Protein AF-S7NL93-F1 (afdb_monomer_lite)

Structure (mmCIF, N/CA/C/O backbone):
data_AF-S7NL93-F1
#
_entry.id   AF-S7NL93-F1
#
loop_
_atom_site.group_PDB
_atom_site.id
_atom_site.type_symbol
_atom_site.label_atom_id
_atom_site.label_alt_id
_atom_site.label_comp_id
_atom_site.label_asym_id
_atom_site.label_entity_id
_atom_site.label_seq_id
_atom_site.pdbx_PDB_ins_code
_atom_site.Cartn_x
_atom_site.Cartn_y
_atom_site.Cartn_z
_atom_site.occupancy
_atom_site.B_iso_or_equiv
_atom_site.auth_seq_id
_atom_site.auth_comp_id
_atom_site.auth_asym_id
_atom_site.auth_atom_id
_atom_site.pdbx_PDB_model_num
ATOM 1 N N . MET A 1 1 ? 21.667 -10.180 -32.041 1.00 54.12 1 MET A N 1
ATOM 2 C CA . MET A 1 1 ? 21.751 -9.454 -30.754 1.00 54.12 1 MET A CA 1
ATOM 3 C C . MET A 1 1 ? 22.406 -10.358 -29.718 1.00 54.12 1 MET A C 1
ATOM 5 O O . MET A 1 1 ? 22.176 -11.559 -29.788 1.00 54.12 1 MET A O 1
ATOM 9 N N . ALA A 1 2 ? 23.228 -9.827 -28.808 1.00 65.81 2 ALA A N 1
ATOM 10 C CA . ALA A 1 2 ? 23.802 -10.637 -27.731 1.00 65.81 2 ALA A CA 1
ATOM 11 C C . ALA A 1 2 ? 22.673 -11.177 -26.815 1.00 65.81 2 ALA A C 1
ATOM 13 O O . ALA A 1 2 ? 21.802 -10.384 -26.449 1.00 65.81 2 ALA A O 1
ATOM 14 N N . PRO A 1 3 ? 22.665 -12.474 -26.443 1.00 70.12 3 PRO A N 1
ATOM 15 C CA . PRO A 1 3 ? 21.599 -13.100 -25.643 1.00 70.12 3 PRO A CA 1
ATOM 16 C C . PRO A 1 3 ? 21.293 -12.376 -24.324 1.00 70.12 3 PRO A C 1
ATOM 18 O O . PRO A 1 3 ? 20.147 -12.324 -23.886 1.00 70.12 3 PRO A O 1
ATOM 21 N N . GLU A 1 4 ? 22.309 -11.760 -23.722 1.00 75.19 4 GLU A N 1
ATOM 22 C CA . GLU A 1 4 ? 22.193 -11.029 -22.458 1.00 75.19 4 GLU A CA 1
ATOM 23 C C . GLU A 1 4 ? 21.296 -9.784 -22.575 1.00 75.19 4 GLU A C 1
ATOM 25 O O . GLU A 1 4 ? 20.480 -9.524 -21.695 1.00 75.19 4 GLU A O 1
ATOM 30 N N . MET A 1 5 ? 21.365 -9.032 -23.681 1.00 83.81 5 MET A N 1
ATOM 31 C CA . MET A 1 5 ? 20.544 -7.821 -23.856 1.00 83.81 5 MET A CA 1
ATOM 32 C C . MET A 1 5 ? 19.059 -8.130 -24.077 1.00 83.81 5 MET A C 1
ATOM 34 O O . MET A 1 5 ? 18.199 -7.317 -23.731 1.00 83.81 5 MET A O 1
ATOM 38 N N . ASP A 1 6 ? 18.750 -9.300 -24.638 1.00 87.44 6 ASP A N 1
ATOM 39 C CA . ASP A 1 6 ? 17.373 -9.790 -24.760 1.00 87.44 6 ASP A CA 1
ATOM 40 C C . ASP A 1 6 ? 16.815 -10.194 -23.384 1.00 87.44 6 ASP A C 1
ATOM 42 O O . ASP A 1 6 ? 15.653 -9.932 -23.074 1.00 87.44 6 ASP A O 1
ATOM 46 N N . GLN A 1 7 ? 17.660 -10.743 -22.503 1.00 92.38 7 GLN A N 1
ATOM 47 C CA . GLN A 1 7 ? 17.276 -11.064 -21.128 1.00 92.38 7 GLN A CA 1
ATOM 48 C C . GLN A 1 7 ? 16.908 -9.808 -20.321 1.00 92.38 7 GLN A C 1
ATOM 50 O O . GLN A 1 7 ? 15.856 -9.797 -19.676 1.00 92.38 7 GLN A O 1
ATOM 55 N N . PHE A 1 8 ? 17.715 -8.740 -20.390 1.00 94.56 8 PHE A N 1
ATOM 56 C CA . PHE A 1 8 ? 17.392 -7.462 -19.735 1.00 94.56 8 PHE A CA 1
ATOM 57 C C . PHE A 1 8 ? 16.067 -6.879 -20.237 1.00 94.56 8 PHE A C 1
ATOM 59 O O . PHE A 1 8 ? 15.244 -6.429 -19.436 1.00 94.56 8 PHE A O 1
ATOM 66 N N . TYR A 1 9 ? 15.834 -6.928 -21.551 1.00 95.69 9 TYR A N 1
ATOM 67 C CA . TYR A 1 9 ? 14.583 -6.472 -22.151 1.00 95.69 9 TYR A CA 1
ATOM 68 C C . TYR A 1 9 ? 13.378 -7.245 -21.624 1.00 95.69 9 TYR A C 1
ATOM 70 O O . TYR A 1 9 ? 12.433 -6.648 -21.104 1.00 95.69 9 TYR A O 1
ATOM 78 N N . ARG A 1 10 ? 13.429 -8.581 -21.687 1.00 96.75 10 ARG A N 1
ATOM 79 C CA . ARG A 1 10 ? 12.345 -9.441 -21.197 1.00 96.75 10 ARG A CA 1
ATOM 80 C C . ARG A 1 10 ? 12.077 -9.229 -19.714 1.00 96.75 10 ARG A C 1
ATOM 82 O O . ARG A 1 10 ? 10.916 -9.143 -19.331 1.00 96.75 10 ARG A O 1
ATOM 89 N N . SER A 1 11 ? 13.125 -9.120 -18.896 1.00 97.62 11 SER A N 1
ATOM 90 C CA . SER A 1 11 ? 12.985 -8.877 -17.458 1.00 97.62 11 SER A CA 1
ATOM 91 C C . SER A 1 11 ? 12.333 -7.521 -17.178 1.00 97.62 11 SER A C 1
ATOM 93 O O . SER A 1 11 ? 11.335 -7.465 -16.463 1.00 97.62 11 SER A O 1
ATOM 95 N N . THR A 1 12 ? 12.807 -6.450 -17.818 1.00 98.38 12 THR A N 1
ATOM 96 C CA . THR A 1 12 ? 12.227 -5.103 -17.674 1.00 98.38 12 THR A CA 1
ATOM 97 C C . THR A 1 12 ? 10.752 -5.086 -18.088 1.00 98.38 12 THR A C 1
ATOM 99 O O . THR A 1 12 ? 9.902 -4.536 -17.387 1.00 98.38 12 THR A O 1
ATOM 102 N N . MET A 1 13 ? 10.411 -5.746 -19.200 1.00 98.12 13 MET A N 1
ATOM 103 C CA . MET A 1 13 ? 9.024 -5.859 -19.660 1.00 98.12 13 MET A CA 1
ATOM 104 C C . MET A 1 13 ? 8.149 -6.704 -18.740 1.00 98.12 13 MET A C 1
ATOM 106 O O . MET A 1 13 ? 6.984 -6.358 -18.531 1.00 98.12 13 MET A O 1
ATOM 110 N N . ALA A 1 14 ? 8.699 -7.767 -18.157 1.00 98.38 14 ALA A N 1
ATOM 111 C CA . ALA A 1 14 ? 7.997 -8.590 -17.184 1.00 98.38 14 ALA A CA 1
ATOM 112 C C . ALA A 1 14 ? 7.644 -7.802 -15.915 1.00 98.38 14 ALA A C 1
ATOM 114 O O . ALA A 1 14 ? 6.531 -7.959 -15.421 1.00 98.38 14 ALA A O 1
ATOM 115 N N . ILE A 1 15 ? 8.523 -6.913 -15.437 1.00 98.62 15 ILE A N 1
ATOM 116 C CA . ILE A 1 15 ? 8.242 -6.058 -14.271 1.00 98.62 15 ILE A CA 1
ATOM 117 C C . ILE A 1 15 ? 7.061 -5.127 -14.562 1.00 98.62 15 ILE A C 1
ATOM 119 O O . ILE A 1 15 ? 6.069 -5.137 -13.835 1.00 98.62 15 ILE A O 1
ATOM 123 N N . TYR A 1 16 ? 7.104 -4.375 -15.666 1.00 98.56 16 TYR A N 1
ATOM 124 C CA . TYR A 1 16 ? 5.987 -3.496 -16.031 1.00 98.56 16 TYR A CA 1
ATOM 125 C C . TYR A 1 16 ? 4.680 -4.269 -16.240 1.00 98.56 16 TYR A C 1
ATOM 127 O O . TYR A 1 16 ? 3.614 -3.806 -15.835 1.00 98.56 16 TYR A O 1
ATOM 135 N N . LYS A 1 17 ? 4.750 -5.461 -16.843 1.00 98.19 17 LYS A N 1
ATOM 136 C CA . LYS A 1 17 ? 3.593 -6.346 -17.006 1.00 98.19 17 LYS A CA 1
ATOM 137 C C . LYS A 1 17 ? 3.035 -6.805 -15.656 1.00 98.19 17 LYS A C 1
ATOM 139 O O . LYS A 1 17 ? 1.830 -6.720 -15.452 1.00 98.19 17 LYS A O 1
ATOM 144 N N . SER A 1 18 ? 3.897 -7.232 -14.734 1.00 98.56 18 SER A N 1
ATOM 145 C CA . SER A 1 18 ? 3.527 -7.626 -13.369 1.00 98.56 18 SER A CA 1
ATOM 146 C C . SER A 1 18 ? 2.800 -6.496 -12.638 1.00 98.56 18 SER A C 1
ATOM 148 O O . SER A 1 18 ? 1.725 -6.704 -12.076 1.00 98.56 18 SER A O 1
ATOM 150 N N . ILE A 1 19 ? 3.315 -5.266 -12.726 1.00 98.19 19 ILE A N 1
ATOM 151 C CA . ILE A 1 19 ? 2.675 -4.108 -12.093 1.00 98.19 19 ILE A CA 1
ATOM 152 C C . ILE A 1 19 ? 1.265 -3.869 -12.661 1.00 98.19 19 ILE A C 1
ATOM 154 O O . ILE A 1 19 ? 0.311 -3.695 -11.902 1.00 98.19 19 ILE A O 1
ATOM 158 N N . LEU A 1 20 ? 1.121 -3.886 -13.990 1.00 97.25 20 LEU A N 1
ATOM 159 C CA . LEU A 1 20 ? -0.152 -3.610 -14.665 1.00 97.25 20 LEU A CA 1
ATOM 160 C C . LEU A 1 20 ? -1.197 -4.705 -14.458 1.00 97.25 20 LEU A C 1
ATOM 162 O O . LEU A 1 20 ? -2.370 -4.397 -14.278 1.00 97.25 20 LEU A O 1
ATOM 166 N N . GLU A 1 21 ? -0.786 -5.967 -14.542 1.00 97.19 21 GLU A N 1
ATOM 167 C CA . GLU A 1 21 ? -1.705 -7.105 -14.629 1.00 97.19 21 GLU A CA 1
ATOM 168 C C . GLU A 1 21 ? -1.891 -7.832 -13.296 1.00 97.19 21 GLU A C 1
ATOM 170 O O . GLU A 1 21 ? -2.853 -8.580 -13.147 1.00 97.19 21 GLU A O 1
ATOM 175 N N . GLN A 1 22 ? -0.995 -7.627 -12.326 1.00 97.56 22 GLN A N 1
ATOM 176 C CA . GLN A 1 22 ? -1.055 -8.298 -11.026 1.00 97.56 22 GLN A CA 1
ATOM 177 C C . GLN A 1 22 ? -1.185 -7.288 -9.890 1.00 97.56 22 GLN A C 1
ATOM 179 O O . GLN A 1 22 ? -2.179 -7.317 -9.168 1.00 97.56 22 GLN A O 1
ATOM 184 N N . PHE A 1 23 ? -0.222 -6.371 -9.744 1.00 97.69 23 PHE A N 1
ATOM 185 C CA . PHE A 1 23 ? -0.197 -5.462 -8.594 1.00 97.69 23 PHE A CA 1
ATOM 186 C C . PHE A 1 23 ? -1.404 -4.517 -8.572 1.00 97.69 23 PHE A C 1
ATOM 188 O O . PHE A 1 23 ? -2.116 -4.469 -7.571 1.00 97.69 23 PHE A O 1
ATOM 195 N N . ASN A 1 24 ? -1.660 -3.788 -9.663 1.00 96.81 24 ASN A N 1
ATOM 196 C CA . ASN A 1 24 ? -2.755 -2.817 -9.706 1.00 96.81 24 ASN A CA 1
ATOM 197 C C . ASN A 1 24 ? -4.136 -3.480 -9.534 1.00 96.81 24 ASN A C 1
ATOM 199 O O . ASN A 1 24 ? -4.869 -3.054 -8.644 1.00 96.81 24 ASN A O 1
ATOM 203 N N . PRO A 1 25 ? -4.478 -4.575 -10.242 1.00 97.00 25 PRO A N 1
ATOM 204 C CA . PRO A 1 25 ? -5.725 -5.302 -9.992 1.00 97.00 25 PRO A CA 1
ATOM 205 C C . PRO A 1 25 ? -5.849 -5.843 -8.561 1.00 97.00 25 PRO A C 1
ATOM 207 O O . PRO A 1 25 ? -6.926 -5.793 -7.963 1.00 97.00 25 PRO A O 1
ATOM 210 N N . ALA A 1 26 ? -4.752 -6.328 -7.969 1.00 97.62 26 ALA A N 1
ATOM 211 C CA . ALA A 1 26 ? -4.754 -6.752 -6.571 1.00 97.62 26 ALA A CA 1
ATOM 212 C C . ALA A 1 26 ? -5.012 -5.575 -5.616 1.00 97.62 26 ALA A C 1
ATOM 214 O O . ALA A 1 26 ? -5.732 -5.738 -4.628 1.00 97.62 26 ALA A O 1
ATOM 215 N N . LEU A 1 27 ? -4.470 -4.391 -5.917 1.00 97.12 27 LEU A N 1
ATOM 216 C CA . LEU A 1 27 ? -4.683 -3.177 -5.136 1.00 97.12 27 LEU A CA 1
ATOM 217 C C . LEU A 1 27 ? -6.135 -2.679 -5.239 1.00 97.12 27 LEU A C 1
ATOM 219 O O . LEU A 1 27 ? -6.714 -2.323 -4.215 1.00 97.12 27 LEU A O 1
ATOM 223 N N . GLU A 1 28 ? -6.756 -2.736 -6.423 1.00 96.88 28 GLU A N 1
ATOM 224 C CA . GLU A 1 28 ? -8.191 -2.445 -6.606 1.00 96.88 28 GLU A CA 1
ATOM 225 C C . GLU A 1 28 ? -9.067 -3.397 -5.788 1.00 96.88 28 GLU A C 1
ATOM 227 O O . GLU A 1 28 ? -9.960 -2.963 -5.054 1.00 96.88 28 GLU A O 1
ATOM 232 N N . ASN A 1 29 ? -8.780 -4.701 -5.848 1.00 97.88 29 ASN A N 1
ATOM 233 C CA . ASN A 1 29 ? -9.486 -5.683 -5.033 1.00 97.88 29 ASN A CA 1
ATOM 234 C C . ASN A 1 29 ? -9.288 -5.417 -3.531 1.00 97.88 29 ASN A C 1
ATOM 236 O O . ASN A 1 29 ? -10.225 -5.545 -2.745 1.00 97.88 29 ASN A O 1
ATOM 240 N N . LEU A 1 30 ? -8.092 -4.996 -3.116 1.00 98.12 30 LEU A N 1
ATOM 241 C CA . LEU A 1 30 ? -7.829 -4.648 -1.724 1.00 98.12 30 LEU A CA 1
ATOM 242 C C . LEU A 1 30 ? -8.619 -3.405 -1.279 1.00 98.12 30 LEU A C 1
ATOM 244 O O . LEU A 1 30 ? -9.109 -3.384 -0.152 1.00 98.12 30 LEU A O 1
ATOM 248 N N . VAL A 1 31 ? -8.829 -2.414 -2.155 1.00 98.00 31 VAL A N 1
ATOM 249 C CA . VAL A 1 31 ? -9.749 -1.289 -1.893 1.00 98.00 31 VAL A CA 1
ATOM 250 C C . VAL A 1 31 ? -11.182 -1.794 -1.698 1.00 98.00 31 VAL A C 1
ATOM 252 O O . VAL A 1 31 ? -11.857 -1.379 -0.754 1.00 98.00 31 VAL A O 1
ATOM 255 N N . TYR A 1 32 ? -11.656 -2.711 -2.545 1.00 98.06 32 TYR A N 1
ATOM 256 C CA . TYR A 1 32 ? -12.984 -3.316 -2.397 1.00 98.06 32 TYR A CA 1
ATOM 257 C C . TYR A 1 32 ? -13.137 -4.050 -1.054 1.00 98.06 32 TYR A C 1
ATOM 259 O O . TYR A 1 32 ? -14.086 -3.799 -0.305 1.00 98.06 32 TYR A O 1
ATOM 267 N N . LEU A 1 33 ? -12.175 -4.911 -0.709 1.00 98.62 33 LEU A N 1
ATOM 268 C CA . LEU A 1 33 ? -12.158 -5.635 0.563 1.00 98.62 33 LEU A CA 1
ATOM 269 C C . LEU A 1 33 ? -12.090 -4.681 1.760 1.00 98.62 33 LEU A C 1
ATOM 271 O O . LEU A 1 33 ? -12.802 -4.877 2.745 1.00 98.62 33 LEU A O 1
ATOM 275 N N . GLY A 1 34 ? -11.286 -3.624 1.663 1.00 98.38 34 GLY A N 1
ATOM 276 C CA . GLY A 1 34 ? -11.183 -2.597 2.691 1.00 98.38 34 GLY A CA 1
ATOM 277 C C . GLY A 1 34 ? -12.495 -1.848 2.922 1.00 98.38 34 GLY A C 1
ATOM 278 O O . GLY A 1 34 ? -12.892 -1.655 4.067 1.00 98.38 34 GLY A O 1
ATOM 279 N N . ASN A 1 35 ? -13.228 -1.510 1.858 1.00 98.19 35 ASN A N 1
ATOM 280 C CA . ASN A 1 35 ? -14.554 -0.895 1.974 1.00 98.19 35 ASN A CA 1
ATOM 281 C C . ASN A 1 35 ? -15.596 -1.843 2.587 1.00 98.19 35 ASN A C 1
ATOM 283 O O . ASN A 1 35 ? -16.447 -1.415 3.367 1.00 98.19 35 ASN A O 1
ATOM 287 N N . ASN A 1 36 ? -15.528 -3.140 2.280 1.00 98.38 36 ASN A N 1
ATOM 288 C CA . ASN A 1 36 ? -16.373 -4.130 2.949 1.00 98.38 36 ASN A CA 1
ATOM 289 C C . ASN A 1 36 ? -16.043 -4.234 4.443 1.00 98.38 36 ASN A C 1
ATOM 291 O O . ASN A 1 36 ? -16.960 -4.301 5.263 1.00 98.38 36 ASN A O 1
ATOM 295 N N . TYR A 1 37 ? -14.756 -4.200 4.800 1.00 98.25 37 TYR A N 1
ATOM 296 C CA . TYR A 1 37 ? -14.334 -4.187 6.196 1.00 98.25 37 TYR A CA 1
ATOM 297 C C . TYR A 1 37 ? -14.844 -2.933 6.922 1.00 98.25 37 TYR A C 1
ATOM 299 O O . TYR A 1 37 ? -15.438 -3.045 7.993 1.00 98.25 37 TYR A O 1
ATOM 307 N N . LEU A 1 38 ? -14.723 -1.760 6.296 1.00 97.31 38 LEU A N 1
ATOM 308 C CA . LEU A 1 38 ? -15.250 -0.494 6.807 1.00 97.31 38 LEU A CA 1
ATOM 309 C C . LEU A 1 38 ? -16.768 -0.549 7.053 1.00 97.31 38 LEU A C 1
ATOM 311 O O . LEU A 1 38 ? -17.249 -0.135 8.105 1.00 97.31 38 LEU A O 1
ATOM 315 N N . ARG A 1 39 ? -17.538 -1.127 6.123 1.00 97.69 39 ARG A N 1
ATOM 316 C CA . ARG A 1 39 ? -18.991 -1.291 6.288 1.00 97.69 39 ARG A CA 1
ATOM 317 C C . ARG A 1 39 ? -19.342 -2.198 7.468 1.00 97.69 39 ARG A C 1
ATOM 319 O O . ARG A 1 39 ? -20.234 -1.869 8.245 1.00 97.69 39 ARG A O 1
ATOM 326 N N . ALA A 1 40 ? -18.647 -3.328 7.606 1.00 97.88 40 ALA A N 1
ATOM 327 C CA . ALA A 1 40 ? -18.849 -4.239 8.732 1.00 97.88 40 ALA A CA 1
ATOM 328 C C . ALA A 1 40 ? -18.537 -3.555 10.072 1.00 97.88 40 ALA A C 1
ATOM 330 O O . ALA A 1 40 ? -19.214 -3.795 11.070 1.00 97.88 40 ALA A O 1
ATOM 331 N N . PHE A 1 41 ? -17.544 -2.670 10.071 1.00 95.19 41 PHE A N 1
ATOM 332 C CA . PHE A 1 41 ? -17.173 -1.886 11.231 1.00 95.19 41 PHE A CA 1
ATOM 333 C C . PHE A 1 41 ? -18.270 -0.916 11.673 1.00 95.19 41 PHE A C 1
ATOM 335 O O . PHE A 1 41 ? -18.662 -0.930 12.837 1.00 95.19 41 PHE A O 1
ATOM 342 N N . HIS A 1 42 ? -18.807 -0.115 10.750 1.00 96.06 42 HIS A N 1
ATOM 343 C CA . HIS A 1 42 ? -19.897 0.809 11.067 1.00 96.06 42 HIS A CA 1
ATOM 344 C C . HIS A 1 42 ? -21.137 0.071 11.581 1.00 96.06 42 HIS A C 1
ATOM 346 O O . HIS A 1 42 ? -21.697 0.467 12.599 1.00 96.06 42 HIS A O 1
ATOM 352 N N . ALA A 1 43 ? -21.496 -1.057 10.960 1.00 97.31 43 ALA A N 1
ATOM 353 C CA . ALA A 1 43 ? -22.606 -1.885 11.428 1.00 97.31 43 ALA A CA 1
ATOM 354 C C . ALA A 1 43 ? -22.389 -2.405 12.864 1.00 97.31 43 ALA A C 1
ATOM 356 O O . ALA A 1 43 ? -23.324 -2.437 13.663 1.00 97.31 43 ALA A O 1
ATOM 357 N N . LEU A 1 44 ? -21.155 -2.789 13.214 1.00 96.75 44 LEU A N 1
ATOM 358 C CA . LEU A 1 44 ? -20.809 -3.181 14.581 1.00 96.75 44 LEU A CA 1
ATOM 359 C C . LEU A 1 44 ? -20.936 -2.002 15.557 1.00 96.75 44 LEU A C 1
ATOM 361 O O . LEU A 1 44 ? -21.502 -2.175 16.636 1.00 96.75 44 LEU A O 1
ATOM 365 N N . SER A 1 45 ? -20.437 -0.820 15.188 1.00 95.62 45 SER A N 1
ATOM 366 C CA . SER A 1 45 ? -20.531 0.390 16.014 1.00 95.62 45 SER A CA 1
ATOM 367 C C . SER A 1 45 ? -21.983 0.793 16.282 1.00 95.62 45 SER A C 1
ATOM 369 O O . SER A 1 45 ? -22.330 1.078 17.428 1.00 95.62 45 SER A O 1
ATOM 371 N N . GLU A 1 46 ? -22.842 0.754 15.261 1.00 95.94 46 GLU A N 1
ATOM 372 C CA . GLU A 1 46 ? -24.279 1.034 15.383 1.00 95.94 46 GLU A CA 1
ATOM 373 C C . GLU A 1 46 ? -24.983 0.016 16.289 1.00 95.94 46 GLU A C 1
ATOM 375 O O . GLU A 1 46 ? -25.720 0.392 17.203 1.00 95.94 46 GLU A O 1
ATOM 380 N N . ALA A 1 47 ? -24.721 -1.280 16.088 1.00 98.06 47 ALA A N 1
ATOM 381 C CA . ALA A 1 47 ? -25.292 -2.332 16.925 1.00 98.06 47 ALA A CA 1
ATOM 382 C C . ALA A 1 47 ? -24.858 -2.196 18.395 1.00 98.06 47 ALA A C 1
ATOM 384 O O . ALA A 1 47 ? -25.663 -2.400 19.308 1.00 98.06 47 ALA A O 1
ATOM 385 N N . ALA A 1 48 ? -23.597 -1.822 18.629 1.00 97.31 48 ALA A N 1
ATOM 386 C CA . ALA A 1 48 ? -23.083 -1.585 19.967 1.00 97.31 48 ALA A CA 1
ATOM 387 C C . ALA A 1 48 ? -23.758 -0.372 20.632 1.00 97.31 48 ALA A C 1
ATOM 389 O O . ALA A 1 48 ? -24.179 -0.490 21.781 1.00 97.31 48 ALA A O 1
ATOM 390 N N . GLU A 1 49 ? -23.952 0.745 19.920 1.00 96.62 49 GLU A N 1
ATOM 391 C CA . GLU A 1 49 ? -24.647 1.922 20.472 1.00 96.62 49 GLU A CA 1
ATOM 392 C C . GLU A 1 49 ? -26.075 1.580 20.918 1.00 96.62 49 GLU A C 1
ATOM 394 O O . GLU A 1 49 ? -26.500 1.974 22.006 1.00 96.62 49 GLU A O 1
ATOM 399 N N . VAL A 1 50 ? -26.808 0.792 20.123 1.00 98.38 50 VAL A N 1
ATOM 400 C CA . VAL A 1 50 ? -28.160 0.335 20.483 1.00 98.38 50 VAL A CA 1
ATOM 401 C C . VAL A 1 50 ? -28.132 -0.537 21.742 1.00 98.38 50 VAL A C 1
ATOM 403 O O . VAL A 1 50 ? -28.945 -0.339 22.649 1.00 98.38 50 VAL A O 1
ATOM 406 N N . TYR A 1 51 ? -27.190 -1.480 21.825 1.00 98.62 51 TYR A N 1
ATOM 407 C CA . TYR A 1 51 ? -27.049 -2.366 22.980 1.00 98.62 51 TYR A CA 1
ATOM 408 C C . TYR A 1 51 ? -26.729 -1.586 24.262 1.00 98.62 51 TYR A C 1
ATOM 410 O O . TYR A 1 51 ? -27.426 -1.730 25.268 1.00 98.62 51 TYR A O 1
ATOM 418 N N . PHE A 1 52 ? -25.711 -0.725 24.234 1.00 98.50 52 PHE A N 1
ATOM 419 C CA . PHE A 1 52 ? -25.298 0.027 25.418 1.00 98.50 52 PHE A CA 1
ATOM 420 C C . PHE A 1 52 ? -26.297 1.127 25.792 1.00 98.50 52 PHE A C 1
ATOM 422 O O . PHE A 1 52 ? -26.506 1.366 26.978 1.00 98.50 52 PHE A O 1
ATOM 429 N N . SER A 1 53 ? -27.037 1.692 24.835 1.00 98.44 53 SER A N 1
ATOM 430 C CA . SER A 1 53 ? -28.190 2.551 25.140 1.00 98.44 53 SER A CA 1
ATOM 431 C C . SER A 1 53 ? -29.287 1.814 25.918 1.00 98.44 53 SER A C 1
ATOM 433 O O . SER A 1 53 ? -29.930 2.397 26.793 1.00 98.44 53 SER A O 1
ATOM 435 N N . ALA A 1 54 ? -29.520 0.527 25.639 1.00 98.69 54 ALA A N 1
ATOM 436 C CA . ALA A 1 54 ? -30.465 -0.276 26.416 1.00 98.69 54 ALA A CA 1
ATOM 437 C C . ALA A 1 54 ? -29.947 -0.555 27.839 1.00 98.69 54 ALA A C 1
ATOM 439 O O . ALA A 1 54 ? -30.718 -0.458 28.795 1.00 98.69 54 ALA A O 1
ATOM 440 N N . ILE A 1 55 ? -28.647 -0.836 27.997 1.00 98.62 55 ILE A N 1
ATOM 441 C CA . ILE A 1 55 ? -28.010 -0.992 29.316 1.00 98.62 55 ILE A CA 1
ATOM 442 C C . ILE A 1 55 ? -28.122 0.297 30.136 1.00 98.62 55 ILE A C 1
ATOM 444 O O . ILE A 1 55 ? -28.504 0.240 31.305 1.00 98.62 55 ILE A O 1
ATOM 448 N N . GLN A 1 56 ? -27.863 1.454 29.521 1.00 98.69 56 GLN A N 1
ATOM 449 C CA . GLN A 1 56 ? -27.992 2.756 30.168 1.00 98.69 56 GLN A CA 1
ATOM 450 C C . GLN A 1 56 ? -29.404 2.967 30.727 1.00 98.69 56 GLN A C 1
ATOM 452 O O . GLN A 1 56 ? -29.543 3.309 31.898 1.00 98.69 56 GLN A O 1
ATOM 457 N N . LYS A 1 57 ? -30.451 2.679 29.941 1.00 98.62 57 LYS A N 1
ATOM 458 C CA . LYS A 1 57 ? -31.853 2.796 30.386 1.00 98.62 57 LYS A CA 1
ATOM 459 C C . LYS A 1 57 ? -32.172 1.911 31.592 1.00 98.62 57 LYS A C 1
ATOM 461 O O . LYS A 1 57 ? -32.897 2.330 32.491 1.00 98.62 57 LYS A O 1
ATOM 466 N N . ILE A 1 58 ? -31.630 0.693 31.640 1.00 98.56 58 ILE A N 1
ATOM 467 C CA . ILE A 1 58 ? -31.773 -0.188 32.813 1.00 98.56 58 ILE A CA 1
ATOM 468 C C . ILE A 1 58 ? -31.033 0.413 34.019 1.00 98.56 58 ILE A C 1
ATOM 470 O O . ILE A 1 58 ? -31.552 0.397 35.136 1.00 98.56 58 ILE A O 1
ATOM 474 N N . GLY A 1 59 ? -29.848 0.987 33.799 1.00 98.38 59 GLY A N 1
ATOM 475 C CA . GLY A 1 59 ? -29.110 1.730 34.819 1.00 98.38 59 GLY A CA 1
ATOM 476 C C . GLY A 1 59 ? -29.908 2.906 35.386 1.00 98.38 59 GLY A C 1
ATOM 477 O O . GLY A 1 59 ? -30.024 3.040 36.602 1.00 98.38 59 GLY A O 1
ATOM 478 N N . GLU A 1 60 ? -30.545 3.696 34.522 1.00 98.50 60 GLU A N 1
ATOM 479 C CA . GLU A 1 60 ? -31.414 4.819 34.897 1.00 98.50 60 GLU A CA 1
ATOM 480 C C . GLU A 1 60 ? -32.620 4.373 35.736 1.00 98.50 60 GLU A C 1
ATOM 482 O O . GLU A 1 60 ? -32.979 5.048 36.699 1.00 98.50 60 GLU A O 1
ATOM 487 N N . GLN A 1 61 ? -33.207 3.207 35.446 1.00 98.31 61 GLN A N 1
ATOM 488 C CA . GLN A 1 61 ? -34.253 2.617 36.291 1.00 98.31 61 GLN A CA 1
ATOM 489 C C . GLN A 1 61 ? -33.717 2.212 37.670 1.00 98.31 61 GLN A C 1
ATOM 491 O O . GLN A 1 61 ? -34.352 2.489 38.688 1.00 98.31 61 GLN A O 1
ATOM 496 N N . ALA A 1 62 ? -32.539 1.586 37.726 1.00 97.88 62 ALA A N 1
ATOM 497 C CA . ALA A 1 62 ? -31.905 1.194 38.983 1.00 97.88 62 ALA A CA 1
ATOM 498 C C . ALA A 1 62 ? -31.488 2.402 39.844 1.00 97.88 62 ALA A C 1
ATOM 500 O O . ALA A 1 62 ? -31.517 2.304 41.070 1.00 97.88 62 ALA A O 1
ATOM 501 N N . LEU A 1 63 ? -31.183 3.554 39.238 1.00 97.44 63 LEU A N 1
ATOM 502 C CA . LEU A 1 63 ? -30.940 4.811 39.960 1.00 97.44 63 LEU A CA 1
ATOM 503 C C . LEU A 1 63 ? -32.175 5.317 40.721 1.00 97.44 63 LEU A C 1
ATOM 505 O O . LEU A 1 63 ? -32.029 5.947 41.764 1.00 97.44 63 LEU A O 1
ATOM 509 N N . GLN A 1 64 ? -33.382 5.010 40.239 1.00 97.12 64 GLN A N 1
ATOM 510 C CA . GLN A 1 64 ? -34.636 5.356 40.923 1.00 97.12 64 GLN A CA 1
ATOM 511 C C . GLN A 1 64 ? -35.007 4.354 42.036 1.00 97.12 64 GLN A C 1
ATOM 513 O O . GLN A 1 64 ? -35.957 4.580 42.785 1.00 97.12 64 GLN A O 1
ATOM 518 N N . SER A 1 65 ? -34.279 3.236 42.165 1.00 95.81 65 SER A N 1
ATOM 519 C CA . SER A 1 65 ? -34.472 2.253 43.240 1.00 95.81 65 SER A CA 1
ATOM 520 C C . SER A 1 65 ? -33.897 2.761 44.558 1.00 95.81 65 SER A C 1
ATOM 522 O O . SER A 1 65 ? -32.835 3.371 44.592 1.00 95.81 65 SER A O 1
ATOM 524 N N . SER A 1 66 ? -34.540 2.419 45.675 1.00 92.94 66 SER A N 1
ATOM 525 C CA . SER A 1 66 ? -34.056 2.753 47.019 1.00 92.94 66 SER A CA 1
ATOM 526 C C . SER A 1 66 ? -32.816 1.967 47.456 1.00 92.94 66 SER A C 1
ATOM 528 O O . SER A 1 66 ? -32.153 2.376 48.406 1.00 92.94 66 SER A O 1
ATOM 530 N N . THR A 1 67 ? -32.515 0.839 46.805 1.00 93.50 67 THR A N 1
ATOM 531 C CA . THR A 1 67 ? -31.463 -0.104 47.239 1.00 93.50 67 THR A CA 1
ATOM 532 C C . THR A 1 67 ? -30.416 -0.398 46.171 1.00 93.50 67 THR A C 1
ATOM 534 O O . THR A 1 67 ? -29.446 -1.103 46.445 1.00 93.50 67 THR A O 1
ATOM 537 N N . SER A 1 68 ? -30.608 0.099 44.948 1.00 95.94 68 SER A N 1
ATOM 538 C CA . SER A 1 68 ? -29.802 -0.291 43.785 1.00 95.94 68 SER A CA 1
ATOM 539 C C . SER A 1 68 ? -29.111 0.887 43.103 1.00 95.94 68 SER A C 1
ATOM 541 O O . SER A 1 68 ? -28.588 0.695 42.008 1.00 95.94 68 SER A O 1
ATOM 543 N N . GLN A 1 69 ? -29.061 2.072 43.729 1.00 95.75 69 GLN A N 1
ATOM 544 C CA . GLN A 1 69 ? -28.514 3.269 43.079 1.00 95.75 69 GLN A CA 1
ATOM 545 C C . GLN A 1 69 ? -27.075 3.048 42.596 1.00 95.75 69 GLN A C 1
ATOM 547 O O . GLN A 1 69 ? -26.778 3.308 41.437 1.00 95.75 69 GLN A O 1
ATOM 552 N N . ILE A 1 70 ? -26.214 2.458 43.433 1.00 95.31 70 ILE A N 1
ATOM 553 C CA . ILE A 1 70 ? -24.812 2.170 43.076 1.00 95.31 70 ILE A CA 1
ATOM 554 C C . ILE A 1 70 ? -24.726 1.251 41.845 1.00 95.31 70 ILE A C 1
ATOM 556 O O . ILE A 1 70 ? -23.902 1.466 40.963 1.00 95.31 70 ILE A O 1
ATOM 560 N N . LEU A 1 71 ? -25.596 0.241 41.744 1.00 96.19 71 LEU A N 1
ATOM 561 C CA . LEU A 1 71 ? -25.635 -0.640 40.570 1.00 96.19 71 LEU A CA 1
ATOM 562 C C . LEU A 1 71 ? -26.117 0.113 39.323 1.00 96.19 71 LEU A C 1
ATOM 564 O O . LEU A 1 71 ? -25.595 -0.116 38.234 1.00 96.19 71 LEU A O 1
ATOM 568 N N . GLY A 1 72 ? -27.071 1.032 39.488 1.00 97.50 72 GLY A N 1
ATOM 569 C CA . GLY A 1 72 ? -27.511 1.937 38.430 1.00 97.50 72 GLY A CA 1
ATOM 570 C C . GLY A 1 72 ? -26.380 2.824 37.910 1.00 97.50 72 GLY A C 1
ATOM 571 O O . GLY A 1 72 ? -26.159 2.874 36.701 1.00 97.50 72 GLY A O 1
ATOM 572 N N . GLU A 1 73 ? -25.604 3.439 38.808 1.00 97.00 73 GLU A N 1
ATOM 573 C CA . GLU A 1 73 ? -24.430 4.246 38.447 1.00 97.00 73 GLU A CA 1
ATOM 574 C C . GLU A 1 73 ? -23.413 3.435 37.634 1.00 97.00 73 GLU A C 1
ATOM 576 O O . GLU A 1 73 ? -22.916 3.914 36.616 1.00 97.00 73 GLU A O 1
ATOM 581 N N . ILE A 1 74 ? -23.131 2.192 38.038 1.00 97.56 74 ILE A N 1
ATOM 582 C CA . ILE A 1 74 ? -22.194 1.311 37.327 1.00 97.56 74 ILE A CA 1
ATOM 583 C C . ILE A 1 74 ? -22.681 1.013 35.903 1.00 97.56 74 ILE A C 1
ATOM 585 O O . ILE A 1 74 ? -21.893 1.100 34.964 1.00 97.56 74 ILE A O 1
ATOM 589 N N . LEU A 1 75 ? -23.965 0.689 35.717 1.00 98.19 75 LEU A N 1
ATOM 590 C CA . LEU A 1 75 ? -24.530 0.378 34.396 1.00 98.19 75 LEU A CA 1
ATOM 591 C C . LEU A 1 75 ? -24.493 1.585 33.447 1.00 98.19 75 LEU A C 1
ATOM 593 O O . LEU A 1 75 ? -24.149 1.439 32.269 1.00 98.19 75 LEU A O 1
ATOM 597 N N . VAL A 1 76 ? -24.794 2.780 33.960 1.00 98.25 76 VAL A N 1
ATOM 598 C CA . VAL A 1 76 ? -24.667 4.028 33.193 1.00 98.25 76 VAL A CA 1
ATOM 599 C C . VAL A 1 76 ? -23.201 4.267 32.821 1.00 98.25 76 VAL A C 1
ATOM 601 O O . VAL A 1 76 ? -22.888 4.421 31.643 1.00 98.25 76 VAL A O 1
ATOM 604 N N . GLN A 1 77 ? -22.275 4.162 33.781 1.00 98.00 77 GLN A N 1
ATOM 605 C CA . GLN A 1 77 ? -20.841 4.334 33.523 1.00 98.00 77 GLN A CA 1
ATOM 606 C C . GLN A 1 77 ? -20.273 3.316 32.526 1.00 98.00 77 GLN A C 1
ATOM 608 O O . GLN A 1 77 ? -19.374 3.658 31.754 1.00 98.00 77 GLN A O 1
ATOM 613 N N . MET A 1 78 ? -20.748 2.068 32.538 1.00 98.00 78 MET A N 1
ATOM 614 C CA . MET A 1 78 ? -20.358 1.053 31.553 1.00 98.00 78 MET A CA 1
ATOM 615 C C . MET A 1 78 ? -20.769 1.468 30.142 1.00 98.00 78 MET A C 1
ATOM 617 O O . MET A 1 78 ? -19.967 1.361 29.214 1.00 98.00 78 MET A O 1
ATOM 621 N N . SER A 1 79 ? -21.990 1.983 30.002 1.00 98.31 79 SER A N 1
ATOM 622 C CA . SER A 1 79 ? -22.531 2.460 28.728 1.00 98.31 79 SER A CA 1
ATOM 623 C C . SER A 1 79 ? -21.757 3.679 28.220 1.00 98.31 79 SER A C 1
ATOM 625 O O . SER A 1 79 ? -21.291 3.681 27.082 1.00 98.31 79 SER A O 1
ATOM 627 N N . ASP A 1 80 ? -21.495 4.659 29.088 1.00 97.69 80 ASP A N 1
ATOM 628 C CA . ASP A 1 80 ? -20.692 5.840 28.747 1.00 97.69 80 ASP A CA 1
ATOM 629 C C . ASP A 1 80 ? -19.249 5.482 28.380 1.00 97.69 80 ASP A C 1
ATOM 631 O O . ASP A 1 80 ? -18.683 6.024 27.429 1.00 97.69 80 ASP A O 1
ATOM 635 N N . THR A 1 81 ? -18.646 4.535 29.106 1.00 97.75 81 THR A N 1
ATOM 636 C CA . THR A 1 81 ? -17.292 4.054 28.806 1.00 97.75 81 THR A CA 1
ATOM 637 C C . THR A 1 81 ? -17.248 3.421 27.423 1.00 97.75 81 THR A C 1
ATOM 639 O O . THR A 1 81 ? -16.314 3.682 26.668 1.00 97.75 81 THR A O 1
ATOM 642 N N . GLN A 1 82 ? -18.250 2.619 27.060 1.00 97.06 82 GLN A N 1
ATOM 643 C CA . GLN A 1 82 ? -18.282 2.010 25.739 1.00 97.06 82 GLN A CA 1
ATOM 644 C C . GLN A 1 82 ? -18.504 3.042 24.626 1.00 97.06 82 GLN A C 1
ATOM 646 O O . GLN A 1 82 ? -17.795 2.982 23.621 1.00 97.06 82 GLN A O 1
ATOM 651 N N . ARG A 1 83 ? -19.391 4.025 24.822 1.00 96.75 83 ARG A N 1
ATOM 652 C CA . ARG A 1 83 ? -19.591 5.119 23.861 1.00 96.75 83 ARG A CA 1
ATOM 653 C C . ARG A 1 83 ? -18.304 5.917 23.644 1.00 96.75 83 ARG A C 1
ATOM 655 O O . ARG A 1 83 ? -17.942 6.218 22.508 1.00 96.75 83 ARG A O 1
ATOM 662 N N . HIS A 1 84 ? -17.564 6.194 24.719 1.00 96.25 84 HIS A N 1
ATOM 663 C CA . HIS A 1 84 ? -16.261 6.852 24.635 1.00 96.25 84 HIS A CA 1
ATOM 664 C C . HIS A 1 84 ? -15.238 6.012 23.855 1.00 96.25 84 HIS A C 1
ATOM 666 O O . HIS A 1 84 ? -14.569 6.543 22.974 1.00 96.25 84 HIS A O 1
ATOM 672 N N . LEU A 1 85 ? -15.157 4.700 24.108 1.00 96.50 85 LEU A N 1
ATOM 673 C CA . LEU A 1 85 ? -14.276 3.805 23.348 1.00 96.50 85 LEU A CA 1
ATOM 674 C C . LEU A 1 85 ? -14.650 3.744 21.862 1.00 96.50 85 LEU A C 1
ATOM 676 O O . LEU A 1 85 ? -13.754 3.772 21.025 1.00 96.50 85 LEU A O 1
ATOM 680 N N . ASN A 1 86 ? -15.941 3.698 21.526 1.00 94.50 86 ASN A N 1
ATOM 681 C CA . ASN A 1 86 ? -16.406 3.750 20.138 1.00 94.50 86 ASN A CA 1
ATOM 682 C C . ASN A 1 86 ? -16.028 5.074 19.457 1.00 94.50 86 ASN A C 1
ATOM 684 O O . ASN A 1 86 ? -15.567 5.065 18.319 1.00 94.50 86 ASN A O 1
ATOM 688 N N . SER A 1 87 ? -16.165 6.203 20.158 1.00 94.12 87 SER A N 1
ATOM 689 C CA . SER A 1 87 ? -15.746 7.512 19.642 1.00 94.12 87 SER A CA 1
ATOM 690 C C . SER A 1 87 ? -14.235 7.586 19.409 1.00 94.12 87 SER A C 1
ATOM 692 O O . SER A 1 87 ? -13.793 8.130 18.403 1.00 94.12 87 SER A O 1
ATOM 694 N N . ASP A 1 88 ? -13.430 7.045 20.323 1.00 93.88 88 ASP A N 1
ATOM 695 C CA . ASP A 1 88 ? -11.968 7.005 20.191 1.00 93.88 88 ASP A CA 1
ATOM 696 C C . ASP A 1 88 ? -11.522 6.109 19.030 1.00 93.88 88 ASP A C 1
ATOM 698 O O . ASP A 1 88 ? -10.514 6.363 18.365 1.00 93.88 88 ASP A O 1
ATOM 702 N N . LEU A 1 89 ? -12.280 5.041 18.804 1.00 95.19 89 LEU A N 1
ATOM 703 C CA . LEU A 1 89 ? -12.062 4.076 17.747 1.00 95.19 89 LEU A CA 1
ATOM 704 C C . LEU A 1 89 ? -12.397 4.646 16.358 1.00 95.19 89 LEU A C 1
ATOM 706 O O . LEU A 1 89 ? -11.729 4.293 15.387 1.00 95.19 89 LEU A O 1
ATOM 710 N N . GLU A 1 90 ? -13.350 5.577 16.263 1.00 94.31 90 GLU A N 1
ATOM 711 C CA . GLU A 1 90 ? -13.691 6.281 15.019 1.00 94.31 90 GLU A CA 1
ATOM 712 C C . GLU A 1 90 ? -12.469 6.974 14.394 1.00 94.31 90 GLU A C 1
ATOM 714 O O . GLU A 1 90 ? -12.321 6.999 13.177 1.00 94.31 90 GLU A O 1
ATOM 719 N N . VAL A 1 91 ? -11.509 7.441 15.199 1.00 94.69 91 VAL A N 1
ATOM 720 C CA . VAL A 1 91 ? -10.246 8.002 14.685 1.00 94.69 91 VAL A CA 1
ATOM 721 C C . VAL A 1 91 ? -9.479 6.980 13.840 1.00 94.69 91 VAL A C 1
ATOM 723 O O . VAL A 1 91 ? -8.944 7.315 12.784 1.00 94.69 91 VAL A O 1
ATOM 726 N N . VAL A 1 92 ? -9.451 5.714 14.268 1.00 97.38 92 VAL A N 1
ATOM 727 C CA . VAL A 1 92 ? -8.798 4.633 13.517 1.00 97.38 92 VAL A CA 1
ATOM 728 C C . VAL A 1 92 ? -9.532 4.370 12.204 1.00 97.38 92 VAL A C 1
ATOM 730 O O . VAL A 1 92 ? -8.895 4.162 11.172 1.00 97.38 92 VAL A O 1
ATOM 733 N N . VAL A 1 93 ? -10.866 4.409 12.237 1.00 97.19 93 VAL A N 1
ATOM 734 C CA . VAL A 1 93 ? -11.728 4.239 11.060 1.00 97.19 93 VAL A CA 1
ATOM 735 C C . VAL A 1 93 ? -11.471 5.334 10.035 1.00 97.19 93 VAL A C 1
ATOM 737 O O . VAL A 1 93 ? -11.289 5.038 8.854 1.00 97.19 93 VAL A O 1
ATOM 740 N N . GLN A 1 94 ? -11.378 6.584 10.486 1.00 96.69 94 GLN A N 1
ATOM 741 C CA . GLN A 1 94 ? -11.090 7.725 9.622 1.00 96.69 94 GLN A CA 1
ATOM 742 C C . GLN A 1 94 ? -9.693 7.629 9.001 1.00 96.69 94 GLN A C 1
ATOM 744 O O . GLN A 1 94 ? -9.557 7.836 7.797 1.00 96.69 94 GLN A O 1
ATOM 749 N N . THR A 1 95 ? -8.669 7.217 9.758 1.00 98.12 95 THR A N 1
ATOM 750 C CA . THR A 1 95 ? -7.340 6.930 9.187 1.00 98.12 95 THR A CA 1
ATOM 751 C C . THR A 1 95 ? -7.398 5.788 8.171 1.00 98.12 95 THR A C 1
ATOM 753 O O . THR A 1 95 ? -6.791 5.872 7.103 1.00 98.12 95 THR A O 1
ATOM 756 N N . PHE A 1 96 ? -8.138 4.713 8.455 1.00 98.50 96 PHE A N 1
ATOM 757 C CA . PHE A 1 96 ? -8.267 3.601 7.516 1.00 98.50 96 PHE A CA 1
ATOM 758 C C . PHE A 1 96 ? -8.945 4.038 6.212 1.00 98.50 96 PHE A C 1
ATOM 760 O O . PHE A 1 96 ? -8.458 3.735 5.122 1.00 98.50 96 PHE A O 1
ATOM 767 N N . HIS A 1 97 ? -10.037 4.791 6.304 1.00 98.12 97 HIS A N 1
ATOM 768 C CA . HIS A 1 97 ? -10.761 5.265 5.134 1.00 98.12 97 HIS A CA 1
ATOM 769 C C . HIS A 1 97 ? -9.979 6.341 4.364 1.00 98.12 97 HIS A C 1
ATOM 771 O O . HIS A 1 97 ? -9.674 6.158 3.184 1.00 98.12 97 HIS A O 1
ATOM 777 N N . GLY A 1 98 ? -9.636 7.444 5.029 1.00 97.50 98 GLY A N 1
ATOM 778 C CA . GLY A 1 98 ? -9.024 8.618 4.415 1.00 97.50 98 GLY A CA 1
ATOM 779 C C . GLY A 1 98 ? -7.565 8.396 4.038 1.00 97.50 98 GLY A C 1
ATOM 780 O O . GLY A 1 98 ? -7.193 8.540 2.875 1.00 97.50 98 GLY A O 1
ATOM 781 N N . ASP A 1 99 ? -6.727 7.989 4.991 1.00 97.56 99 ASP A N 1
ATOM 782 C CA . ASP A 1 99 ? -5.282 7.929 4.759 1.00 97.56 99 ASP A CA 1
ATOM 783 C C . ASP A 1 99 ? -4.846 6.675 3.998 1.00 97.56 99 ASP A C 1
ATOM 785 O O . ASP A 1 99 ? -3.782 6.694 3.371 1.00 97.56 99 ASP A O 1
ATOM 789 N N . LEU A 1 100 ? -5.631 5.593 4.023 1.00 98.19 100 LEU A N 1
ATOM 790 C CA . LEU A 1 100 ? -5.296 4.334 3.353 1.00 98.19 100 LEU A CA 1
ATOM 791 C C . LEU A 1 100 ? -6.179 4.073 2.127 1.00 98.19 100 LEU A C 1
ATOM 793 O O . LEU A 1 100 ? -5.650 4.070 1.012 1.00 98.19 100 LEU A O 1
ATOM 797 N N . LEU A 1 101 ? -7.491 3.862 2.291 1.00 98.12 101 LEU A N 1
ATOM 798 C CA . LEU A 1 101 ? -8.347 3.404 1.185 1.00 98.12 101 LEU A CA 1
ATOM 799 C C . LEU A 1 101 ? -8.473 4.439 0.063 1.00 98.12 101 LEU A C 1
ATOM 801 O O . LEU A 1 101 ? -8.265 4.093 -1.100 1.00 98.12 101 LEU A O 1
ATOM 805 N N . GLN A 1 102 ? -8.729 5.709 0.389 1.00 97.38 102 GLN A N 1
ATOM 806 C CA . GLN A 1 102 ? -8.827 6.764 -0.629 1.00 97.38 102 GLN A CA 1
ATOM 807 C C . GLN A 1 102 ? -7.498 6.979 -1.370 1.00 97.38 102 GLN A C 1
ATOM 809 O O . GLN A 1 102 ? -7.476 7.159 -2.590 1.00 97.38 102 GLN A O 1
ATOM 814 N N . HIS A 1 103 ? -6.369 6.914 -0.657 1.00 96.75 103 HIS A N 1
ATOM 815 C CA . HIS A 1 103 ? -5.046 7.002 -1.278 1.00 96.75 103 HIS A CA 1
ATOM 816 C C . HIS A 1 103 ? -4.777 5.832 -2.231 1.00 96.75 103 HIS A C 1
ATOM 818 O O . HIS A 1 103 ? -4.244 6.048 -3.319 1.00 96.75 103 HIS A O 1
ATOM 824 N N . MET A 1 104 ? -5.145 4.607 -1.848 1.00 96.81 104 MET A N 1
ATOM 825 C CA . MET A 1 104 ? -5.029 3.434 -2.717 1.00 96.81 104 MET A CA 1
ATOM 826 C C . MET A 1 104 ? -5.900 3.561 -3.970 1.00 96.81 104 MET A C 1
ATOM 828 O O . MET A 1 104 ? -5.416 3.315 -5.076 1.00 96.81 104 MET A O 1
ATOM 832 N N . GLU A 1 105 ? -7.152 3.994 -3.822 1.00 95.31 105 GLU A N 1
ATOM 833 C CA . GLU A 1 105 ? -8.063 4.182 -4.953 1.00 95.31 105 GLU A CA 1
ATOM 834 C C . GLU A 1 105 ? -7.529 5.228 -5.942 1.00 95.31 105 GLU A C 1
ATOM 836 O O . GLU A 1 105 ? -7.498 4.996 -7.154 1.00 95.31 105 GLU A O 1
ATOM 841 N N . LYS A 1 106 ? -7.059 6.371 -5.428 1.00 93.81 106 LYS A N 1
ATOM 842 C CA . LYS A 1 106 ? -6.475 7.432 -6.253 1.00 93.81 106 LYS A CA 1
ATOM 843 C C . LYS A 1 106 ? -5.213 6.959 -6.968 1.00 93.81 106 LYS A C 1
ATOM 845 O O . LYS A 1 106 ? -5.068 7.206 -8.166 1.00 93.81 106 LYS A O 1
ATOM 850 N N . ASN A 1 107 ? -4.310 6.296 -6.245 1.00 91.44 107 ASN A N 1
ATOM 851 C CA . ASN A 1 107 ? -3.050 5.833 -6.813 1.00 91.44 107 ASN A CA 1
ATOM 852 C C . ASN A 1 107 ? -3.300 4.835 -7.935 1.00 91.44 107 ASN A C 1
ATOM 854 O O . ASN A 1 107 ? -2.770 5.039 -9.015 1.00 91.44 107 ASN A O 1
ATOM 858 N N . THR A 1 108 ? -4.159 3.834 -7.737 1.00 89.25 108 THR A N 1
ATOM 859 C CA . THR A 1 108 ? -4.355 2.777 -8.743 1.00 89.25 108 THR A CA 1
ATOM 860 C C . THR A 1 108 ? -4.832 3.324 -10.097 1.00 89.25 108 THR A C 1
ATOM 862 O O . THR A 1 108 ? -4.356 2.890 -11.147 1.00 89.25 108 THR A O 1
ATOM 865 N N . LYS A 1 109 ? -5.692 4.356 -10.085 1.00 88.00 109 LYS A N 1
ATOM 866 C CA . LYS A 1 109 ? -6.173 5.027 -11.307 1.00 88.00 109 LYS A CA 1
ATOM 867 C C . LYS A 1 109 ? -5.050 5.742 -12.069 1.00 88.00 109 LYS A C 1
ATOM 869 O O . LYS A 1 109 ? -4.961 5.619 -13.288 1.00 88.00 109 LYS A O 1
ATOM 874 N N . LEU A 1 110 ? -4.198 6.490 -11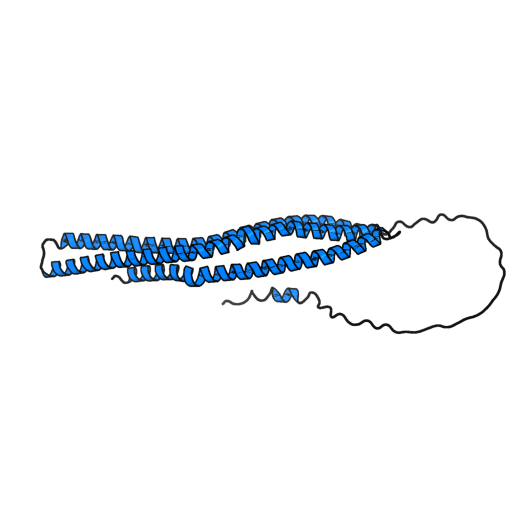.365 1.00 92.44 110 LEU A N 1
ATOM 875 C CA . LEU A 1 110 ? -3.092 7.241 -11.978 1.00 92.44 110 LEU A CA 1
ATOM 876 C C . LEU A 1 110 ? -1.926 6.328 -12.381 1.00 92.44 110 LEU A C 1
ATOM 878 O O . LEU A 1 110 ? -1.272 6.548 -13.401 1.00 92.44 110 LEU A O 1
ATOM 882 N N . ASP A 1 111 ? -1.694 5.284 -11.592 1.00 95.19 111 ASP A N 1
ATOM 883 C CA . ASP A 1 111 ? -0.571 4.366 -11.734 1.00 95.19 111 ASP A CA 1
ATOM 884 C C . ASP A 1 111 ? -0.634 3.557 -13.030 1.00 95.19 111 ASP A C 1
ATOM 886 O O . ASP A 1 111 ? 0.373 3.376 -13.717 1.00 95.19 111 ASP A O 1
ATOM 890 N N . MET A 1 112 ? -1.844 3.134 -13.401 1.00 93.81 112 MET A N 1
ATOM 891 C CA . MET A 1 112 ? -2.105 2.389 -14.627 1.00 93.81 112 MET A CA 1
ATOM 892 C C . MET A 1 112 ? -1.608 3.137 -15.870 1.00 93.81 112 MET A C 1
ATOM 894 O O . MET A 1 112 ? -0.961 2.541 -16.732 1.00 93.81 112 MET A O 1
ATOM 898 N N . GLN A 1 113 ? -1.893 4.439 -15.966 1.00 94.88 113 GLN A N 1
ATOM 899 C CA . GLN A 1 113 ? -1.468 5.253 -17.104 1.00 94.88 113 GLN A CA 1
ATOM 900 C C . GLN A 1 113 ? 0.046 5.483 -17.081 1.00 94.88 113 GLN A C 1
ATOM 902 O O . GLN A 1 113 ? 0.723 5.232 -18.075 1.00 94.88 113 GLN A O 1
ATOM 907 N N . PHE A 1 114 ? 0.589 5.862 -15.921 1.00 97.06 114 PHE A N 1
ATOM 908 C CA . PHE A 1 114 ? 2.020 6.108 -15.749 1.00 97.06 114 PHE A CA 1
ATOM 909 C C . PHE A 1 114 ? 2.884 4.901 -16.147 1.00 97.06 114 PHE A C 1
ATOM 911 O O . PHE A 1 114 ? 3.894 5.049 -16.842 1.00 97.06 114 PHE A O 1
ATOM 918 N N . ILE A 1 115 ? 2.487 3.691 -15.741 1.00 97.88 115 ILE A N 1
ATOM 919 C CA . ILE A 1 115 ? 3.228 2.475 -16.084 1.00 97.88 115 ILE A CA 1
ATOM 920 C C . ILE A 1 115 ? 3.062 2.103 -17.557 1.00 97.88 115 ILE A C 1
ATOM 922 O O . ILE A 1 115 ? 4.037 1.666 -18.170 1.00 97.88 115 ILE A O 1
ATOM 926 N N . LYS A 1 116 ? 1.878 2.289 -18.155 1.00 97.25 116 LYS A N 1
ATOM 927 C CA . LYS A 1 116 ? 1.690 2.072 -19.600 1.00 97.25 116 LYS A CA 1
ATOM 928 C C . LYS A 1 116 ? 2.617 2.964 -20.421 1.00 97.25 116 LYS A C 1
ATOM 930 O O . LYS A 1 116 ? 3.317 2.451 -21.293 1.00 97.25 116 LYS A O 1
ATOM 935 N N . ASP A 1 117 ? 2.671 4.250 -20.089 1.00 98.25 117 ASP A N 1
ATOM 936 C CA . ASP A 1 117 ? 3.502 5.226 -20.796 1.00 98.25 117 ASP A CA 1
ATOM 937 C C . ASP A 1 117 ? 4.991 4.914 -20.621 1.00 98.25 117 ASP A C 1
ATOM 939 O O . ASP A 1 117 ? 5.744 4.888 -21.594 1.00 98.25 117 ASP A O 1
ATOM 943 N N . SER A 1 118 ? 5.407 4.571 -19.399 1.00 98.19 118 SER A N 1
ATOM 944 C CA . SER A 1 118 ? 6.792 4.184 -19.096 1.00 98.19 118 SER A CA 1
ATOM 945 C C . SER A 1 118 ? 7.208 2.904 -19.836 1.00 98.19 118 SER A C 1
ATOM 947 O O . SER A 1 118 ? 8.300 2.837 -20.408 1.00 98.19 118 SER A O 1
ATOM 949 N N . ARG A 1 119 ? 6.318 1.901 -19.893 1.00 98.31 119 ARG A N 1
ATOM 950 C CA . ARG A 1 119 ? 6.526 0.651 -20.639 1.00 98.31 119 ARG A CA 1
ATOM 951 C C . ARG A 1 119 ? 6.692 0.917 -22.132 1.00 98.31 119 ARG A C 1
ATOM 953 O O . ARG A 1 119 ? 7.620 0.395 -22.746 1.00 98.31 119 ARG A O 1
ATOM 960 N N 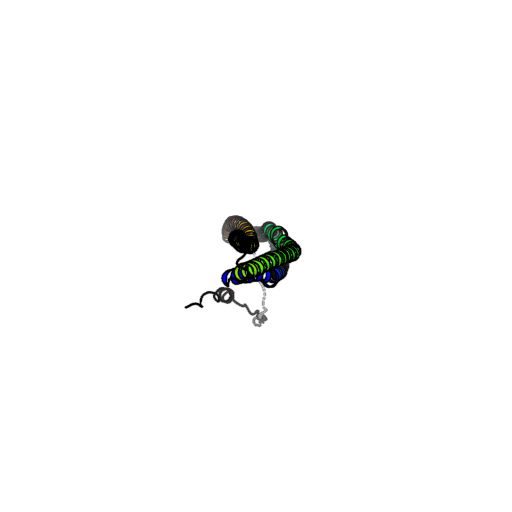. GLN A 1 120 ? 5.797 1.719 -22.707 1.00 98.38 120 GLN A N 1
ATOM 961 C CA . GLN A 1 120 ? 5.814 2.061 -24.127 1.00 98.38 120 GLN A CA 1
ATOM 962 C C . GLN A 1 120 ? 7.054 2.883 -24.490 1.00 98.38 120 GLN A C 1
ATOM 964 O O . GLN A 1 120 ? 7.695 2.608 -25.504 1.00 98.38 120 GLN A O 1
ATOM 969 N N . HIS A 1 121 ? 7.419 3.858 -23.657 1.00 98.44 121 HIS A N 1
ATOM 970 C CA . HIS A 1 121 ? 8.612 4.671 -23.861 1.00 98.44 121 HIS A CA 1
ATOM 971 C C . HIS A 1 121 ? 9.879 3.808 -23.897 1.00 98.44 121 HIS A C 1
ATOM 973 O O . HIS A 1 121 ? 10.657 3.899 -24.847 1.00 98.44 121 HIS A O 1
ATOM 979 N N . TYR A 1 122 ? 10.039 2.906 -22.922 1.00 98.44 122 TYR A N 1
ATOM 980 C CA . TYR A 1 122 ? 11.149 1.956 -22.909 1.00 98.44 122 TYR A CA 1
ATOM 981 C C . TYR A 1 122 ? 11.174 1.069 -24.161 1.00 98.44 122 TYR A C 1
ATOM 983 O O . TYR A 1 122 ? 12.228 0.876 -24.763 1.00 98.44 122 TYR A O 1
ATOM 991 N N . GLU A 1 123 ? 10.020 0.542 -24.578 1.00 97.88 123 GLU A N 1
ATOM 992 C CA . GLU A 1 123 ? 9.921 -0.347 -25.737 1.00 97.88 123 GLU A CA 1
ATOM 993 C C . GLU A 1 123 ? 10.322 0.347 -27.049 1.00 97.88 123 GLU A C 1
ATOM 995 O O . GLU A 1 123 ? 11.045 -0.235 -27.863 1.00 97.88 123 GLU A O 1
ATOM 1000 N N . ILE A 1 124 ? 9.886 1.594 -27.250 1.00 98.12 124 ILE A N 1
ATOM 1001 C CA . ILE A 1 124 ? 10.247 2.402 -28.424 1.00 98.12 124 ILE A CA 1
ATOM 1002 C C . ILE A 1 124 ? 11.752 2.684 -28.433 1.00 98.12 124 ILE A C 1
ATOM 1004 O O . ILE A 1 124 ? 12.414 2.436 -29.444 1.00 98.12 124 ILE A O 1
ATOM 1008 N N . GLU A 1 125 ? 12.298 3.150 -27.310 1.00 98.00 125 GLU A N 1
ATOM 1009 C CA . GLU A 1 125 ? 13.715 3.501 -27.192 1.00 98.00 125 GLU A CA 1
ATOM 1010 C C . GLU A 1 125 ? 14.617 2.270 -27.373 1.00 98.00 125 GLU A C 1
ATOM 1012 O O . GLU A 1 125 ? 15.615 2.319 -28.098 1.00 98.00 125 GLU A O 1
ATOM 1017 N N . TYR A 1 126 ? 14.227 1.128 -26.797 1.00 97.62 126 TYR A N 1
ATOM 1018 C CA . TYR A 1 126 ? 14.925 -0.142 -26.984 1.00 97.62 126 TYR A CA 1
ATOM 1019 C C . TYR A 1 126 ? 14.972 -0.544 -28.459 1.00 97.62 126 TYR A C 1
ATOM 1021 O O . TYR A 1 126 ? 16.051 -0.823 -28.985 1.00 97.62 126 TYR A O 1
ATOM 1029 N N . ARG A 1 127 ? 13.820 -0.543 -29.150 1.00 96.56 127 ARG A N 1
ATOM 1030 C CA . ARG A 1 127 ? 13.742 -0.894 -30.578 1.00 96.56 127 ARG A CA 1
ATOM 1031 C C . ARG A 1 127 ? 14.583 0.043 -31.435 1.00 96.56 127 ARG A C 1
ATOM 1033 O O . ARG A 1 127 ? 15.287 -0.425 -32.327 1.00 96.56 127 ARG A O 1
ATOM 1040 N N . HIS A 1 128 ? 14.535 1.344 -31.155 1.00 97.38 128 HIS A N 1
ATOM 1041 C CA . HIS A 1 128 ? 15.318 2.340 -31.878 1.00 97.38 128 HIS A CA 1
ATOM 1042 C C . HIS A 1 128 ? 16.825 2.075 -31.754 1.00 97.38 128 HIS A C 1
ATOM 1044 O O . HIS A 1 128 ? 17.527 1.977 -32.765 1.00 97.38 128 HIS A O 1
ATOM 1050 N N . ARG A 1 129 ? 17.324 1.887 -30.525 1.00 96.81 129 ARG A N 1
ATOM 1051 C CA . ARG A 1 129 ? 18.746 1.605 -30.274 1.00 96.81 129 ARG A CA 1
ATOM 1052 C C . ARG A 1 129 ? 19.182 0.260 -30.849 1.00 96.81 129 ARG A C 1
ATOM 1054 O O . ARG A 1 129 ? 20.255 0.181 -31.446 1.00 96.81 129 ARG A O 1
ATOM 1061 N N . ALA A 1 130 ? 18.347 -0.771 -30.720 1.00 95.56 130 ALA A N 1
ATOM 1062 C CA . ALA A 1 130 ? 18.600 -2.096 -31.277 1.00 95.56 130 ALA A CA 1
ATOM 1063 C C . ALA A 1 130 ? 18.740 -2.055 -32.807 1.00 95.56 130 ALA A C 1
ATOM 1065 O O . ALA A 1 130 ? 19.730 -2.554 -33.342 1.00 95.56 130 ALA A O 1
ATOM 1066 N N . ALA A 1 131 ? 17.801 -1.398 -33.496 1.00 96.06 131 ALA A N 1
ATOM 1067 C CA . ALA A 1 131 ? 17.831 -1.245 -34.948 1.00 96.06 131 ALA A CA 1
ATOM 1068 C C . ALA A 1 131 ? 19.050 -0.435 -35.419 1.00 96.06 131 ALA A C 1
ATOM 1070 O O . ALA A 1 131 ? 19.683 -0.783 -36.417 1.00 96.06 131 ALA A O 1
ATOM 1071 N N . ASN A 1 132 ? 19.422 0.624 -34.689 1.00 96.81 132 ASN A N 1
ATOM 1072 C CA . ASN A 1 132 ? 20.615 1.407 -35.005 1.00 96.81 132 ASN A CA 1
ATOM 1073 C C . ASN A 1 132 ? 21.904 0.578 -34.859 1.00 96.81 132 ASN A C 1
ATOM 1075 O O . ASN A 1 132 ? 22.763 0.598 -35.740 1.00 96.81 132 ASN A O 1
ATOM 1079 N N . LEU A 1 133 ? 22.022 -0.202 -33.780 1.00 95.81 133 LEU A N 1
ATOM 1080 C CA . LEU A 1 133 ? 23.169 -1.082 -33.559 1.00 95.81 133 LEU A CA 1
ATOM 1081 C C . LEU A 1 133 ? 23.272 -2.159 -34.650 1.00 95.81 133 LEU A C 1
ATOM 1083 O O . LEU A 1 133 ? 24.352 -2.370 -35.199 1.00 95.81 133 LEU A O 1
ATOM 1087 N N . GLU A 1 134 ? 22.158 -2.798 -35.012 1.00 95.50 134 GLU A N 1
ATOM 1088 C CA . GLU A 1 134 ? 22.107 -3.799 -36.085 1.00 95.50 134 GLU A CA 1
ATOM 1089 C C . GLU A 1 134 ? 22.510 -3.213 -37.447 1.00 95.50 134 GLU A C 1
ATOM 1091 O O . GLU A 1 134 ? 23.272 -3.835 -38.199 1.00 95.50 134 GLU A O 1
ATOM 1096 N N . LYS A 1 135 ? 22.072 -1.984 -37.743 1.00 97.00 135 LYS A N 1
ATOM 1097 C CA . LYS A 1 135 ? 22.476 -1.253 -38.947 1.00 97.00 135 LYS A CA 1
ATOM 1098 C C . LYS A 1 135 ? 23.988 -1.008 -38.975 1.00 97.00 135 LYS A C 1
ATOM 1100 O O . LYS A 1 135 ? 24.631 -1.357 -39.965 1.00 97.00 135 LYS A O 1
ATOM 1105 N N . CYS A 1 136 ? 24.572 -0.476 -37.899 1.00 96.19 136 CYS A N 1
ATOM 1106 C CA . CYS A 1 136 ? 26.017 -0.227 -37.825 1.00 96.19 136 CYS A CA 1
ATOM 1107 C C . CYS A 1 136 ? 26.838 -1.524 -37.894 1.00 96.19 136 CYS A C 1
ATOM 1109 O O . CYS A 1 136 ? 27.875 -1.562 -38.555 1.00 96.19 136 CYS A O 1
ATOM 1111 N N . MET A 1 137 ? 26.362 -2.612 -37.279 1.00 95.88 137 MET A N 1
ATOM 1112 C CA . MET A 1 137 ? 26.993 -3.930 -37.406 1.00 95.88 137 MET A CA 1
ATOM 1113 C C . MET A 1 137 ? 26.961 -4.439 -38.854 1.00 95.88 137 MET A C 1
ATOM 1115 O O . MET A 1 137 ? 27.975 -4.907 -39.369 1.00 95.88 137 MET A O 1
ATOM 1119 N N . SER A 1 138 ? 25.825 -4.299 -39.539 1.00 96.62 138 SER A N 1
ATOM 1120 C CA . SER A 1 138 ? 25.679 -4.703 -40.944 1.00 96.62 138 SER A CA 1
ATOM 1121 C C . SER A 1 138 ? 26.589 -3.895 -41.876 1.00 96.62 138 SER A C 1
ATOM 1123 O O . SER A 1 138 ? 27.184 -4.439 -42.813 1.00 96.62 138 SER A O 1
ATOM 1125 N N . GLU A 1 139 ? 26.731 -2.593 -41.615 1.00 96.62 139 GLU A N 1
ATOM 1126 C CA . GLU A 1 139 ? 27.652 -1.713 -42.336 1.00 96.62 139 GLU A CA 1
ATOM 1127 C C . GLU A 1 139 ? 29.115 -2.096 -42.094 1.00 96.62 139 GLU A C 1
ATOM 1129 O O . GLU A 1 139 ? 29.865 -2.210 -43.068 1.00 96.62 139 GLU A O 1
ATOM 1134 N N . LEU A 1 140 ? 29.498 -2.386 -40.845 1.00 97.00 140 LEU A N 1
ATOM 1135 C CA . LEU A 1 140 ? 30.829 -2.890 -40.498 1.00 97.00 140 LEU A CA 1
ATOM 1136 C C . LEU A 1 140 ? 31.161 -4.163 -41.287 1.00 97.00 140 LEU A C 1
ATOM 1138 O O . LEU A 1 140 ? 32.175 -4.210 -41.982 1.00 97.00 140 LEU A O 1
ATOM 1142 N N . TRP A 1 141 ? 30.262 -5.150 -41.290 1.00 96.50 141 TRP A N 1
ATOM 1143 C CA . TRP A 1 141 ? 30.455 -6.416 -42.013 1.00 96.50 141 TRP A CA 1
ATOM 1144 C C . TRP A 1 141 ? 30.561 -6.218 -43.531 1.00 96.50 141 TRP A C 1
ATOM 1146 O O . TRP A 1 141 ? 31.212 -6.983 -44.250 1.00 96.50 141 TRP A O 1
ATOM 1156 N N . ARG A 1 142 ? 29.880 -5.203 -44.072 1.00 97.38 142 ARG A N 1
ATOM 1157 C CA . ARG A 1 142 ? 29.994 -4.825 -45.486 1.00 97.38 142 ARG A CA 1
ATOM 1158 C C . ARG A 1 142 ? 31.354 -4.190 -45.783 1.00 97.38 142 ARG A C 1
ATOM 1160 O O . ARG A 1 142 ? 31.933 -4.496 -46.823 1.00 97.38 142 ARG A O 1
ATOM 1167 N N . MET A 1 143 ? 31.850 -3.322 -44.905 1.00 97.06 143 MET A N 1
ATOM 1168 C CA . MET A 1 143 ? 33.153 -2.662 -45.042 1.00 97.06 143 MET A CA 1
ATOM 1169 C C . MET A 1 143 ? 34.313 -3.654 -44.911 1.00 97.06 143 MET A C 1
ATOM 1171 O O . MET A 1 143 ? 35.237 -3.611 -45.722 1.00 97.06 143 MET A O 1
ATOM 1175 N N . GLU A 1 144 ? 34.228 -4.600 -43.972 1.00 96.25 144 GLU A N 1
ATOM 1176 C CA . GLU A 1 144 ? 35.214 -5.676 -43.793 1.00 96.25 144 GLU A CA 1
ATOM 1177 C C . GLU A 1 144 ? 35.375 -6.511 -45.072 1.00 96.25 144 GLU A C 1
ATOM 1179 O O . GLU A 1 144 ? 36.494 -6.743 -45.530 1.00 96.25 144 GLU A O 1
ATOM 1184 N N . ARG A 1 145 ? 34.262 -6.869 -45.731 1.00 96.31 145 ARG A N 1
ATOM 1185 C CA . ARG A 1 145 ? 34.281 -7.580 -47.024 1.00 96.31 145 ARG A CA 1
ATOM 1186 C C . ARG A 1 145 ? 34.928 -6.774 -48.151 1.00 96.31 145 ARG A C 1
ATOM 1188 O O . ARG A 1 145 ? 35.564 -7.356 -49.024 1.00 96.31 145 ARG A O 1
ATOM 1195 N N . LYS A 1 146 ? 34.769 -5.449 -48.139 1.00 95.81 146 LYS A N 1
ATOM 1196 C CA . LYS A 1 146 ? 35.347 -4.541 -49.142 1.00 95.81 146 LYS A CA 1
ATOM 1197 C C . LYS A 1 146 ? 36.780 -4.100 -48.818 1.00 95.81 146 LYS A C 1
ATOM 1199 O O . LYS A 1 146 ? 37.363 -3.384 -49.625 1.00 95.81 146 LYS A O 1
ATOM 1204 N N . ARG A 1 147 ? 37.345 -4.522 -47.676 1.00 92.62 147 ARG A N 1
ATOM 1205 C CA . ARG A 1 147 ? 38.657 -4.076 -47.166 1.00 92.62 147 ARG A CA 1
ATOM 1206 C C . ARG A 1 147 ? 38.76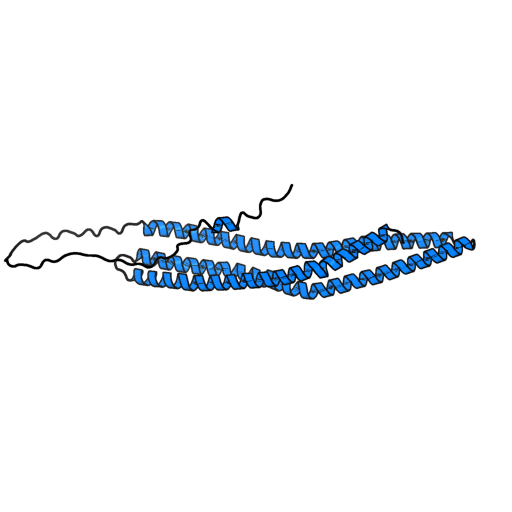9 -2.548 -47.111 1.00 92.62 147 ARG A C 1
ATOM 1208 O O . ARG A 1 147 ? 39.780 -1.969 -47.504 1.00 92.62 147 ARG A O 1
ATOM 1215 N N . ASP A 1 148 ? 37.697 -1.908 -46.651 1.00 95.69 148 ASP A N 1
ATOM 1216 C CA . ASP A 1 148 ? 37.646 -0.457 -46.493 1.00 95.69 148 ASP A CA 1
ATOM 1217 C C . ASP A 1 148 ? 38.684 0.011 -45.452 1.00 95.69 148 ASP A C 1
ATOM 1219 O O . ASP A 1 148 ? 38.917 -0.656 -44.440 1.00 95.69 148 ASP A O 1
ATOM 1223 N N . LYS A 1 149 ? 39.318 1.164 -45.686 1.00 94.25 149 LYS A N 1
ATOM 1224 C CA . LYS A 1 149 ? 40.334 1.728 -44.783 1.00 94.25 149 LYS A CA 1
ATOM 1225 C C . LYS A 1 149 ? 39.730 2.191 -43.450 1.00 94.25 149 LYS A C 1
ATOM 1227 O O . LYS A 1 149 ? 40.426 2.188 -42.439 1.00 94.25 149 LYS A O 1
ATOM 1232 N N . ASN A 1 150 ? 38.432 2.503 -43.430 1.00 95.00 150 ASN A N 1
ATOM 1233 C CA . ASN A 1 150 ? 37.735 3.067 -42.271 1.00 95.00 150 ASN A CA 1
ATOM 1234 C C . ASN A 1 150 ? 37.084 1.999 -41.364 1.00 95.00 150 ASN A C 1
ATOM 1236 O O . ASN A 1 150 ? 36.324 2.325 -40.453 1.00 95.00 150 ASN A O 1
ATOM 1240 N N . VAL A 1 151 ? 37.371 0.705 -41.579 1.00 96.00 151 VAL A N 1
ATOM 1241 C CA . VAL A 1 151 ? 36.823 -0.407 -40.767 1.00 96.00 151 VAL A CA 1
ATOM 1242 C C . VAL A 1 151 ? 37.117 -0.232 -39.275 1.00 96.00 151 VAL A C 1
ATOM 1244 O O . VAL A 1 151 ? 36.264 -0.534 -38.441 1.00 96.00 151 VAL A O 1
ATOM 1247 N N . ARG A 1 152 ? 38.307 0.276 -38.924 1.00 94.88 152 ARG A N 1
ATOM 1248 C CA . ARG A 1 152 ? 38.704 0.482 -37.525 1.00 94.88 152 ARG A CA 1
ATOM 1249 C C . ARG A 1 152 ? 37.790 1.479 -36.811 1.00 94.88 152 ARG A C 1
ATOM 1251 O O . ARG A 1 152 ? 37.277 1.161 -35.743 1.00 94.88 152 ARG A O 1
ATOM 1258 N N . GLU A 1 153 ? 37.551 2.637 -37.420 1.00 95.62 153 GLU A N 1
ATOM 1259 C CA . GLU A 1 153 ? 36.681 3.679 -36.862 1.00 95.62 153 GLU A CA 1
ATOM 1260 C C . GLU A 1 153 ? 35.236 3.182 -36.727 1.00 95.62 153 GLU A C 1
ATOM 1262 O O . GLU A 1 153 ? 34.591 3.383 -35.697 1.00 95.62 153 GLU A O 1
ATOM 1267 N N . MET A 1 154 ? 34.736 2.448 -37.730 1.00 96.38 154 MET A N 1
ATOM 1268 C CA . MET A 1 154 ? 33.404 1.843 -37.664 1.00 96.38 154 MET A CA 1
ATOM 1269 C C . MET A 1 154 ? 33.298 0.820 -36.521 1.00 96.38 154 MET A C 1
ATOM 1271 O O . MET A 1 154 ? 32.298 0.797 -35.802 1.00 96.38 154 MET A O 1
ATOM 1275 N N . LYS A 1 155 ? 34.335 0.005 -36.295 1.00 96.50 155 LYS A N 1
ATOM 1276 C CA . LYS A 1 155 ? 34.378 -0.952 -35.180 1.00 96.50 155 LYS A CA 1
ATOM 1277 C C . LYS A 1 155 ? 34.372 -0.252 -33.820 1.00 96.50 155 LYS A C 1
ATOM 1279 O O . LYS A 1 155 ? 33.648 -0.676 -32.922 1.00 96.50 155 LYS A O 1
ATOM 1284 N N . GLU A 1 156 ? 35.130 0.832 -33.671 1.00 96.62 156 GLU A N 1
ATOM 1285 C CA . GLU A 1 156 ? 35.115 1.668 -32.463 1.00 96.62 156 GLU A CA 1
ATOM 1286 C C . GLU A 1 156 ? 33.724 2.296 -32.234 1.00 96.62 156 GLU A C 1
ATOM 1288 O O . GLU A 1 156 ? 33.215 2.284 -31.111 1.00 96.62 156 GLU A O 1
ATOM 1293 N N . SER A 1 157 ? 33.052 2.744 -33.301 1.00 96.44 157 SER A N 1
ATOM 1294 C CA . SER A 1 157 ? 31.675 3.253 -33.242 1.00 96.44 157 SER A CA 1
ATOM 1295 C C . SER A 1 157 ? 30.665 2.186 -32.796 1.00 96.44 157 SER A C 1
ATOM 1297 O O . SER A 1 157 ? 29.871 2.435 -31.887 1.00 96.44 157 SER A O 1
ATOM 1299 N N . VAL A 1 158 ? 30.729 0.974 -33.364 1.00 96.62 158 VAL A N 1
ATOM 1300 C CA . VAL A 1 158 ? 29.883 -0.165 -32.961 1.00 96.62 158 VAL A CA 1
ATOM 1301 C C . VAL A 1 158 ? 30.117 -0.532 -31.495 1.00 96.62 158 VAL A C 1
ATOM 1303 O O . VAL A 1 158 ? 29.151 -0.712 -30.754 1.00 96.62 158 VAL A O 1
ATOM 1306 N N . ASN A 1 159 ? 31.373 -0.583 -31.044 1.00 96.19 159 ASN A N 1
ATOM 1307 C CA . ASN A 1 159 ? 31.701 -0.862 -29.643 1.00 96.19 159 ASN A CA 1
ATOM 1308 C C . ASN A 1 159 ? 31.115 0.197 -28.697 1.00 96.19 159 ASN A C 1
ATOM 1310 O O . ASN A 1 159 ? 30.558 -0.144 -27.653 1.00 96.19 159 ASN A O 1
ATOM 1314 N N . ARG A 1 160 ? 31.182 1.480 -29.076 1.00 96.88 160 ARG A N 1
ATOM 1315 C CA . ARG A 1 160 ? 30.574 2.574 -28.308 1.00 96.88 160 ARG A CA 1
ATOM 1316 C C . ARG A 1 160 ? 29.051 2.443 -28.239 1.00 96.88 160 ARG A C 1
ATOM 1318 O O . ARG A 1 160 ? 28.489 2.592 -27.157 1.00 96.88 160 ARG A O 1
ATOM 1325 N N . LEU A 1 161 ? 28.388 2.137 -29.356 1.00 96.31 161 LEU A N 1
ATOM 1326 C CA . LEU A 1 161 ? 26.938 1.910 -29.389 1.00 96.31 161 LEU A CA 1
ATOM 1327 C C . LEU A 1 161 ? 26.531 0.699 -28.542 1.00 96.31 161 LEU A C 1
ATOM 1329 O O . LEU A 1 161 ? 25.534 0.762 -27.826 1.00 96.31 161 LEU A O 1
ATOM 1333 N N . HIS A 1 162 ? 27.315 -0.380 -28.573 1.00 95.62 162 HIS A N 1
ATOM 1334 C CA . HIS A 1 162 ? 27.080 -1.552 -27.734 1.00 95.62 162 HIS A CA 1
ATOM 1335 C C . HIS A 1 162 ? 27.178 -1.206 -26.241 1.00 95.62 162 HIS A C 1
ATOM 1337 O O . HIS A 1 162 ? 26.288 -1.558 -25.471 1.00 95.62 162 HIS A O 1
ATOM 1343 N N . ALA A 1 163 ? 28.212 -0.462 -25.831 1.00 95.94 163 ALA A N 1
ATOM 1344 C CA . ALA A 1 163 ? 28.356 -0.004 -24.449 1.00 95.94 163 ALA A CA 1
ATOM 1345 C C . ALA A 1 163 ? 27.180 0.891 -24.014 1.00 95.94 163 ALA A C 1
ATOM 1347 O O . ALA A 1 163 ? 26.602 0.677 -22.951 1.00 95.94 163 ALA A O 1
ATOM 1348 N N . GLN A 1 164 ? 26.762 1.839 -24.862 1.00 96.56 164 GLN A N 1
ATOM 1349 C CA . GLN A 1 164 ? 25.595 2.694 -24.603 1.00 96.56 164 GLN A CA 1
ATOM 1350 C C . GLN A 1 164 ? 24.291 1.895 -24.479 1.00 96.56 164 GLN A C 1
ATOM 1352 O O . GLN A 1 164 ? 23.446 2.219 -23.643 1.00 96.56 164 GLN A O 1
ATOM 1357 N N . MET A 1 165 ? 24.117 0.856 -25.299 1.00 96.38 165 MET A N 1
ATOM 1358 C CA . MET A 1 165 ? 22.971 -0.046 -25.205 1.00 96.38 165 MET A CA 1
ATOM 1359 C C . MET A 1 165 ? 22.988 -0.822 -23.884 1.00 96.38 165 MET A C 1
ATOM 1361 O O . MET A 1 165 ? 21.958 -0.915 -23.221 1.00 96.38 165 MET A O 1
ATOM 1365 N N . GLN A 1 166 ? 24.151 -1.327 -23.471 1.00 95.94 166 GLN A N 1
ATOM 1366 C CA . GLN A 1 166 ? 24.298 -2.091 -22.234 1.00 95.94 166 GLN A CA 1
ATOM 1367 C C . GLN A 1 166 ? 24.010 -1.245 -20.986 1.00 95.94 166 GLN A C 1
ATOM 1369 O O . GLN A 1 166 ? 23.285 -1.689 -20.095 1.00 95.94 166 GLN A O 1
ATOM 1374 N N . THR A 1 167 ? 24.505 -0.006 -20.951 1.00 96.69 167 THR A N 1
ATOM 1375 C CA . THR A 1 167 ? 24.153 0.962 -19.904 1.00 96.69 167 THR A CA 1
ATOM 1376 C C . THR A 1 167 ? 22.647 1.207 -19.874 1.00 96.69 167 THR A C 1
ATOM 1378 O O . THR A 1 167 ? 22.026 1.065 -18.825 1.00 96.69 167 THR A O 1
ATOM 1381 N N . PHE A 1 168 ? 22.037 1.477 -21.031 1.00 97.88 168 PHE A N 1
ATOM 1382 C CA . PHE A 1 168 ? 20.604 1.750 -21.128 1.00 97.88 168 PHE A CA 1
ATOM 1383 C C . PHE A 1 168 ? 19.727 0.610 -20.611 1.00 97.88 168 PHE A C 1
ATOM 1385 O O . PHE A 1 168 ? 18.800 0.860 -19.840 1.00 97.88 168 PHE A O 1
ATOM 1392 N N . VAL A 1 169 ? 19.995 -0.636 -21.015 1.00 97.50 169 VAL A N 1
ATOM 1393 C CA . VAL A 1 169 ? 19.163 -1.771 -20.587 1.00 97.50 169 VAL A CA 1
ATOM 1394 C C . VAL A 1 169 ? 19.307 -2.055 -19.091 1.00 97.50 169 VAL A C 1
ATOM 1396 O O . VAL A 1 169 ? 18.307 -2.352 -18.443 1.00 97.50 169 VAL A O 1
ATOM 1399 N N . SER A 1 170 ? 20.511 -1.891 -18.535 1.00 96.50 170 SER A N 1
ATOM 1400 C CA . SER A 1 170 ? 20.782 -2.057 -17.102 1.00 96.50 170 SER A CA 1
ATOM 1401 C C . SER A 1 170 ? 20.101 -0.971 -16.260 1.00 96.50 170 SER A C 1
ATOM 1403 O O . SER A 1 170 ? 19.386 -1.264 -15.300 1.00 96.50 170 SER A O 1
ATOM 1405 N N . GLU A 1 171 ? 20.244 0.297 -16.656 1.00 97.88 171 GLU A N 1
ATOM 1406 C CA . GLU A 1 171 ? 19.605 1.425 -15.971 1.00 97.88 171 GLU A CA 1
ATOM 1407 C C . GLU A 1 171 ? 18.078 1.346 -16.041 1.00 97.88 171 GLU A C 1
ATOM 1409 O O . GLU A 1 171 ? 17.399 1.591 -15.042 1.00 97.88 171 GLU A O 1
ATOM 1414 N N . SER A 1 172 ? 17.533 0.943 -17.192 1.00 98.31 172 SER A N 1
ATOM 1415 C CA . SER A 1 172 ? 16.088 0.792 -17.380 1.00 98.31 172 SER A CA 1
ATOM 1416 C C . SER A 1 172 ? 15.502 -0.324 -16.520 1.00 98.31 172 SER A C 1
ATOM 1418 O O . SER A 1 172 ? 14.430 -0.146 -15.942 1.00 98.31 172 SER A O 1
ATOM 1420 N N . GLN A 1 173 ? 16.205 -1.454 -16.391 1.00 98.06 173 GLN A N 1
ATOM 1421 C CA . GLN A 1 173 ? 15.779 -2.535 -15.503 1.00 98.06 173 GLN A CA 1
ATOM 1422 C C . GLN A 1 173 ? 15.757 -2.057 -14.050 1.00 98.06 173 GLN A C 1
ATOM 1424 O O . GLN A 1 173 ? 14.740 -2.191 -13.374 1.00 98.06 173 GLN A O 1
ATOM 1429 N N . ARG A 1 174 ? 16.837 -1.415 -13.589 1.00 98.38 174 ARG A N 1
ATOM 1430 C CA . ARG A 1 174 ? 16.918 -0.870 -12.228 1.00 98.38 174 ARG A CA 1
ATOM 1431 C C . ARG A 1 174 ? 15.826 0.168 -11.954 1.00 98.38 174 ARG A C 1
ATOM 1433 O O . ARG A 1 174 ? 15.305 0.237 -10.840 1.00 98.38 174 ARG A O 1
ATOM 1440 N N . ALA A 1 175 ? 15.476 0.984 -12.947 1.00 98.44 175 ALA A N 1
ATOM 1441 C CA . ALA A 1 175 ? 14.367 1.925 -12.843 1.00 98.44 175 ALA A CA 1
ATOM 1442 C C . ALA A 1 175 ? 13.017 1.199 -12.703 1.00 98.44 175 ALA A C 1
ATOM 1444 O O . ALA A 1 175 ? 12.233 1.554 -11.825 1.00 98.44 175 ALA A O 1
ATOM 1445 N N . ALA A 1 176 ? 12.771 0.147 -13.489 1.00 98.56 176 ALA A N 1
ATOM 1446 C CA . ALA A 1 176 ? 11.556 -0.662 -13.379 1.00 98.56 176 ALA A CA 1
ATOM 1447 C C . ALA A 1 176 ? 11.447 -1.375 -12.016 1.00 98.56 176 ALA A C 1
ATOM 1449 O O . ALA A 1 176 ? 10.394 -1.330 -11.380 1.00 98.56 176 ALA A O 1
ATOM 1450 N N . GLU A 1 177 ? 12.539 -1.961 -11.516 1.00 98.56 177 GLU A N 1
ATOM 1451 C CA . GLU A 1 177 ? 12.602 -2.564 -10.173 1.00 98.56 177 GLU A CA 1
ATOM 1452 C C . GLU A 1 177 ? 12.325 -1.535 -9.069 1.00 98.56 177 GLU A C 1
ATOM 1454 O O . GLU A 1 177 ? 11.660 -1.821 -8.069 1.00 98.56 177 GLU A O 1
ATOM 1459 N N . LEU A 1 178 ? 12.825 -0.307 -9.234 1.00 98.44 178 LEU A N 1
ATOM 1460 C CA . LEU A 1 178 ? 12.560 0.773 -8.291 1.00 98.44 178 LEU A CA 1
ATOM 1461 C C . LEU A 1 178 ? 11.079 1.161 -8.289 1.00 98.44 178 LEU A C 1
ATOM 1463 O O . LEU A 1 178 ? 10.522 1.403 -7.216 1.00 98.44 178 LEU A O 1
ATOM 1467 N N . GLU A 1 179 ? 10.448 1.200 -9.459 1.00 97.88 179 GLU A N 1
ATOM 1468 C CA . GLU A 1 179 ? 9.014 1.437 -9.594 1.00 97.88 179 GLU A CA 1
ATOM 1469 C C . GLU A 1 179 ? 8.194 0.330 -8.915 1.00 97.88 179 GLU A C 1
ATOM 1471 O O . GLU A 1 179 ? 7.317 0.626 -8.097 1.00 97.88 179 GLU A O 1
ATOM 1476 N N . GLU A 1 180 ? 8.522 -0.941 -9.129 1.00 98.19 180 GLU A N 1
ATOM 1477 C CA . GLU A 1 180 ? 7.883 -2.047 -8.408 1.00 98.19 180 GLU A CA 1
ATOM 1478 C C . GLU A 1 180 ? 8.052 -1.903 -6.884 1.00 98.19 180 GLU A C 1
ATOM 1480 O O . GLU A 1 180 ? 7.081 -1.916 -6.120 1.00 98.19 180 GLU A O 1
ATOM 1485 N N . LYS A 1 181 ? 9.281 -1.659 -6.417 1.00 98.56 181 LYS A N 1
ATOM 1486 C CA . LYS A 1 181 ? 9.582 -1.492 -4.989 1.00 98.56 181 LYS A CA 1
ATOM 1487 C C . LYS A 1 181 ? 8.824 -0.325 -4.355 1.00 98.56 181 LYS A C 1
ATOM 1489 O O . LYS A 1 181 ? 8.428 -0.415 -3.192 1.00 98.56 181 LYS A O 1
ATOM 1494 N N . ARG A 1 182 ? 8.641 0.789 -5.073 1.00 98.19 182 ARG A N 1
ATOM 1495 C CA . ARG A 1 182 ? 7.898 1.966 -4.582 1.00 98.19 182 ARG A CA 1
ATOM 1496 C C . ARG A 1 182 ? 6.454 1.619 -4.233 1.00 98.19 182 ARG A C 1
ATOM 1498 O O . ARG A 1 182 ? 5.967 2.066 -3.198 1.00 98.19 182 ARG A O 1
ATOM 1505 N N . ARG A 1 183 ? 5.810 0.780 -5.040 1.00 97.81 183 ARG A N 1
ATOM 1506 C CA . ARG A 1 183 ? 4.420 0.342 -4.855 1.00 97.81 183 ARG A CA 1
ATOM 1507 C C . ARG A 1 183 ? 4.246 -0.539 -3.621 1.00 97.81 183 ARG A C 1
ATOM 1509 O O . ARG A 1 183 ? 3.389 -0.263 -2.782 1.00 97.81 183 ARG A O 1
ATOM 1516 N N . TYR A 1 184 ? 5.125 -1.524 -3.441 1.00 98.25 184 TYR A N 1
ATOM 1517 C CA . TYR A 1 184 ? 5.126 -2.341 -2.224 1.00 98.25 184 TYR A CA 1
ATOM 1518 C C . TYR A 1 184 ? 5.474 -1.531 -0.972 1.00 98.25 184 TYR A C 1
ATOM 1520 O O . TYR A 1 184 ? 4.852 -1.720 0.073 1.00 98.25 184 TYR A O 1
ATOM 1528 N N . ARG A 1 185 ? 6.425 -0.592 -1.072 1.00 98.44 185 ARG A N 1
ATOM 1529 C CA . ARG A 1 185 ? 6.758 0.314 0.035 1.00 98.44 185 ARG A CA 1
ATOM 1530 C C . ARG A 1 185 ? 5.552 1.158 0.443 1.00 98.44 185 ARG A C 1
ATOM 1532 O O . ARG A 1 185 ? 5.243 1.197 1.627 1.00 98.44 185 ARG A O 1
ATOM 1539 N N . PHE A 1 186 ? 4.860 1.771 -0.516 1.00 97.88 186 PHE A N 1
ATOM 1540 C CA . PHE A 1 186 ? 3.646 2.544 -0.253 1.00 97.88 186 PHE A CA 1
ATOM 1541 C C . PHE A 1 186 ? 2.616 1.717 0.527 1.00 97.88 186 PHE A C 1
ATOM 1543 O O . PHE A 1 186 ? 2.096 2.174 1.544 1.00 97.88 186 PHE A O 1
ATOM 1550 N N . LEU A 1 187 ? 2.362 0.478 0.094 1.00 98.06 187 LEU A N 1
ATOM 1551 C CA . LEU A 1 187 ? 1.401 -0.392 0.766 1.00 98.06 187 LEU A CA 1
ATOM 1552 C C . LEU A 1 187 ? 1.819 -0.687 2.215 1.00 98.06 187 LEU A C 1
ATOM 1554 O O . LEU A 1 187 ? 0.994 -0.585 3.125 1.00 98.06 187 LEU A O 1
ATOM 1558 N N . ALA A 1 188 ? 3.098 -1.003 2.433 1.00 98.62 188 ALA A N 1
ATOM 1559 C CA . ALA A 1 188 ? 3.647 -1.262 3.759 1.00 98.62 188 ALA A CA 1
ATOM 1560 C C . ALA A 1 188 ? 3.576 -0.025 4.672 1.00 98.62 188 ALA A C 1
ATOM 1562 O O . ALA A 1 188 ? 3.144 -0.136 5.816 1.00 98.62 188 ALA A O 1
ATOM 1563 N N . GLU A 1 189 ? 3.938 1.157 4.169 1.00 98.44 189 GLU A N 1
ATOM 1564 C CA . GLU A 1 189 ? 3.890 2.419 4.919 1.00 98.44 189 GLU A CA 1
ATOM 1565 C C . GLU A 1 189 ? 2.464 2.775 5.351 1.00 98.44 189 GLU A C 1
ATOM 1567 O O . GLU A 1 189 ? 2.244 3.145 6.505 1.00 98.44 189 GLU A O 1
ATOM 1572 N N . LYS A 1 190 ? 1.473 2.604 4.465 1.00 98.19 190 LYS A N 1
ATOM 1573 C CA . LYS A 1 190 ? 0.064 2.861 4.797 1.00 98.19 190 LYS A CA 1
ATOM 1574 C C . LYS A 1 190 ? -0.472 1.907 5.867 1.00 98.19 190 LYS A C 1
ATOM 1576 O O . LYS A 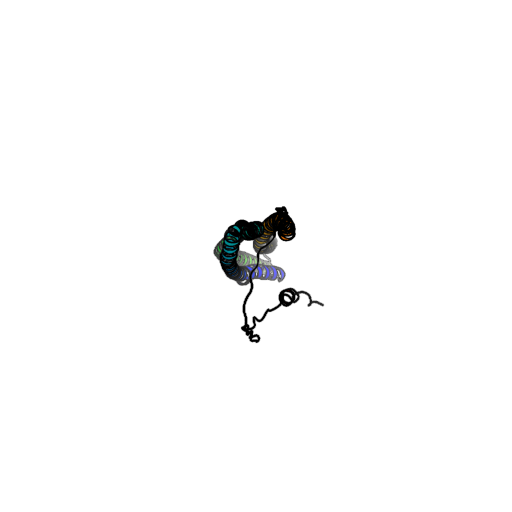1 190 ? -1.171 2.344 6.780 1.00 98.19 190 LYS A O 1
ATOM 1581 N N . HIS A 1 191 ? -0.108 0.627 5.814 1.00 98.44 191 HIS A N 1
ATOM 1582 C CA . HIS A 1 191 ? -0.512 -0.338 6.843 1.00 98.44 191 HIS A CA 1
ATOM 1583 C C . HIS A 1 191 ? 0.253 -0.154 8.159 1.00 98.44 191 HIS A C 1
ATOM 1585 O O . HIS A 1 191 ? -0.308 -0.392 9.230 1.00 98.44 191 HIS A O 1
ATOM 1591 N N . LEU A 1 192 ? 1.505 0.308 8.107 1.00 98.56 192 LEU A N 1
ATOM 1592 C CA . LEU A 1 192 ? 2.271 0.672 9.296 1.00 98.56 192 LEU A CA 1
ATOM 1593 C C . LEU A 1 192 ? 1.646 1.877 10.009 1.00 98.56 192 LEU A C 1
ATOM 1595 O O . LEU A 1 192 ? 1.491 1.842 11.229 1.00 98.56 192 LEU A O 1
ATOM 1599 N N . LEU A 1 193 ? 1.237 2.905 9.257 1.00 98.38 193 LEU A N 1
ATOM 1600 C CA . LEU A 1 193 ? 0.473 4.037 9.785 1.00 98.38 193 LEU A CA 1
ATOM 1601 C C . LEU A 1 193 ? -0.785 3.548 10.512 1.00 98.38 193 LEU A C 1
ATOM 1603 O O . LEU A 1 193 ? -0.948 3.833 11.695 1.00 98.38 193 LEU A O 1
ATOM 1607 N N . LEU A 1 194 ? -1.616 2.744 9.842 1.00 98.31 194 LEU A N 1
ATOM 1608 C CA . LEU A 1 194 ? -2.840 2.202 10.434 1.00 98.31 194 LEU A CA 1
ATOM 1609 C C . LEU A 1 194 ? -2.560 1.387 11.707 1.00 98.31 194 LEU A C 1
ATOM 1611 O O . LEU A 1 194 ? -3.248 1.543 12.714 1.00 98.31 194 LEU A O 1
ATOM 1615 N N . SER A 1 195 ? -1.527 0.543 11.682 1.00 98.50 195 SER A N 1
ATOM 1616 C CA . SER A 1 195 ? -1.132 -0.285 12.828 1.00 98.50 195 SER A CA 1
ATOM 1617 C C . SER A 1 195 ? -0.706 0.562 14.029 1.00 98.50 195 SER A C 1
ATOM 1619 O O . SER A 1 195 ? -1.066 0.247 15.163 1.00 98.50 195 SER A O 1
ATOM 1621 N N . ASN A 1 196 ? 0.010 1.664 13.796 1.00 98.31 196 ASN A N 1
ATOM 1622 C CA . ASN A 1 196 ? 0.373 2.609 14.851 1.00 98.31 196 ASN A CA 1
ATOM 1623 C C . ASN A 1 196 ? -0.854 3.337 15.416 1.00 98.31 196 ASN A C 1
ATOM 1625 O O . ASN A 1 196 ? -0.950 3.512 16.631 1.00 98.31 196 ASN A O 1
ATOM 1629 N N . THR A 1 197 ? -1.821 3.705 14.572 1.00 98.12 197 THR A N 1
ATOM 1630 C CA . THR A 1 197 ? -3.084 4.305 15.029 1.00 98.12 197 THR A CA 1
ATOM 1631 C C . THR A 1 197 ? -3.880 3.324 15.898 1.00 98.12 197 THR A C 1
ATOM 1633 O O . THR A 1 197 ? -4.338 3.692 16.981 1.00 98.12 197 THR A O 1
ATOM 1636 N N . PHE A 1 198 ? -3.958 2.047 15.503 1.00 98.12 198 PHE A N 1
ATOM 1637 C CA . PHE A 1 198 ? -4.528 0.987 16.343 1.00 98.12 198 PHE A CA 1
ATOM 1638 C C . PHE A 1 198 ? -3.783 0.829 17.670 1.00 98.12 198 PHE A C 1
ATOM 1640 O O . PHE A 1 198 ? -4.418 0.709 18.714 1.00 98.12 198 PHE A O 1
ATOM 1647 N N . LEU A 1 199 ? -2.447 0.839 17.657 1.00 98.31 199 LEU A N 1
ATOM 1648 C CA . LEU A 1 199 ? -1.640 0.716 18.873 1.00 98.31 199 LEU A CA 1
ATOM 1649 C C . LEU A 1 199 ? -1.970 1.823 19.883 1.00 98.31 199 LEU A C 1
ATOM 1651 O O . LEU A 1 199 ? -2.145 1.545 21.071 1.00 98.31 199 LEU A O 1
ATOM 1655 N N . GLN A 1 200 ? -2.095 3.065 19.414 1.00 97.62 200 GLN A N 1
ATOM 1656 C CA . GLN A 1 200 ? -2.482 4.195 20.259 1.00 97.62 200 GLN A CA 1
ATOM 1657 C C . GLN A 1 200 ? -3.894 4.020 20.825 1.00 97.62 200 GLN A C 1
ATOM 1659 O O . GLN A 1 200 ? -4.092 4.200 22.029 1.00 97.62 200 GLN A O 1
ATOM 1664 N N . PHE A 1 201 ? -4.854 3.618 19.986 1.00 97.94 201 PHE A N 1
ATOM 1665 C CA . PHE A 1 201 ? -6.217 3.315 20.418 1.00 97.94 201 PHE A CA 1
ATOM 1666 C C . PHE A 1 201 ? -6.239 2.229 21.503 1.00 97.94 201 PHE A C 1
ATOM 1668 O O . PHE A 1 201 ? -6.776 2.455 22.586 1.00 97.94 201 PHE A O 1
ATOM 1675 N N . PHE A 1 202 ? -5.599 1.078 21.270 1.00 97.94 202 PHE A N 1
ATOM 1676 C CA . PHE A 1 202 ? -5.564 -0.012 22.247 1.00 97.94 202 PHE A CA 1
ATOM 1677 C C . PHE A 1 202 ? -4.868 0.395 23.548 1.00 97.94 202 PHE A C 1
ATOM 1679 O O . PHE A 1 202 ? -5.294 -0.020 24.627 1.00 97.94 202 PHE A O 1
ATOM 1686 N N . GLY A 1 203 ? -3.831 1.234 23.468 1.00 97.81 203 GLY A N 1
ATOM 1687 C CA . GLY A 1 203 ? -3.170 1.813 24.636 1.00 97.81 203 GLY A CA 1
ATOM 1688 C C . GLY A 1 203 ? -4.129 2.634 25.503 1.00 97.81 203 GLY A C 1
ATOM 1689 O O . GLY A 1 203 ? -4.214 2.391 26.711 1.00 97.81 203 GLY A O 1
ATOM 1690 N N . ARG A 1 204 ? -4.890 3.553 24.890 1.00 96.56 204 ARG A N 1
ATOM 1691 C CA . ARG A 1 204 ? -5.907 4.365 25.581 1.00 96.56 204 ARG A CA 1
ATOM 1692 C C . ARG A 1 204 ? -7.047 3.505 26.120 1.00 96.56 204 ARG A C 1
ATOM 1694 O O . ARG A 1 204 ? -7.370 3.594 27.304 1.00 96.56 204 ARG A O 1
ATOM 1701 N N . ALA A 1 205 ? -7.587 2.611 25.293 1.00 97.44 205 ALA A N 1
ATOM 1702 C CA . ALA A 1 205 ? -8.682 1.721 25.661 1.00 97.44 205 ALA A CA 1
ATOM 1703 C C . ALA A 1 205 ? -8.334 0.851 26.874 1.00 97.44 205 ALA A C 1
ATOM 1705 O O . ALA A 1 205 ? -9.124 0.742 27.814 1.00 97.44 205 ALA A O 1
ATOM 1706 N N . ARG A 1 206 ? -7.118 0.285 26.896 1.00 97.75 206 ARG A N 1
ATOM 1707 C CA . ARG A 1 206 ? -6.615 -0.483 28.039 1.00 97.75 206 ARG A CA 1
ATOM 1708 C C . ARG A 1 206 ? -6.564 0.368 29.304 1.00 97.75 206 ARG A C 1
ATOM 1710 O O . ARG A 1 206 ? -7.037 -0.094 30.337 1.00 97.75 206 ARG A O 1
ATOM 1717 N N . GLY A 1 207 ? -6.013 1.581 29.229 1.00 96.12 207 GLY A N 1
ATOM 1718 C CA . GLY A 1 207 ? -5.931 2.490 30.376 1.00 96.12 207 GLY A CA 1
ATOM 1719 C C . GLY A 1 207 ? -7.308 2.829 30.954 1.00 96.12 207 GLY A C 1
ATOM 1720 O O . GLY A 1 207 ? -7.531 2.675 32.155 1.00 96.12 207 GLY A O 1
ATOM 1721 N N . THR A 1 208 ? -8.258 3.204 30.093 1.00 95.81 208 THR A N 1
ATOM 1722 C CA . THR A 1 208 ? -9.637 3.524 30.492 1.00 95.81 208 THR A CA 1
ATOM 1723 C C . THR A 1 208 ? -10.328 2.331 31.150 1.00 95.81 208 THR A C 1
ATOM 1725 O O . THR A 1 208 ? -10.864 2.457 32.254 1.00 95.81 208 THR A O 1
ATOM 1728 N N . LEU A 1 209 ? -10.287 1.156 30.514 1.00 96.44 209 LEU A N 1
ATOM 1729 C CA . LEU A 1 209 ? -10.947 -0.043 31.033 1.00 96.44 209 LEU A CA 1
ATOM 1730 C C . LEU A 1 209 ? -10.311 -0.536 32.331 1.00 96.44 209 LEU A C 1
ATOM 1732 O O . LEU A 1 209 ? -11.033 -0.915 33.247 1.00 96.44 209 LEU A O 1
ATOM 1736 N N . GLN A 1 210 ? -8.983 -0.512 32.445 1.00 95.69 210 GLN A N 1
ATOM 1737 C CA . GLN A 1 210 ? -8.294 -0.969 33.650 1.00 95.69 210 GLN A CA 1
ATOM 1738 C C . GLN A 1 210 ? -8.705 -0.150 34.880 1.00 95.69 210 GLN A C 1
ATOM 1740 O O . GLN A 1 210 ? -9.010 -0.732 35.920 1.00 95.69 210 GLN A O 1
ATOM 1745 N N . ASN A 1 211 ? -8.787 1.176 34.744 1.00 93.12 211 ASN A N 1
ATOM 1746 C CA . ASN A 1 211 ? -9.209 2.058 35.831 1.00 93.12 211 ASN A CA 1
ATOM 1747 C C . ASN A 1 211 ? -10.685 1.846 36.203 1.00 93.12 211 ASN A C 1
ATOM 1749 O O . ASN A 1 211 ? -11.023 1.743 37.380 1.00 93.12 211 ASN A O 1
ATOM 1753 N N . ARG A 1 212 ? -11.569 1.741 35.203 1.00 95.19 212 ARG A N 1
ATOM 1754 C CA . ARG A 1 212 ? -13.016 1.587 35.421 1.00 95.19 212 ARG A CA 1
ATOM 1755 C C . ARG A 1 212 ? -13.393 0.226 36.002 1.00 95.19 212 ARG A C 1
ATOM 1757 O O . ARG A 1 212 ? -14.162 0.159 36.955 1.00 95.19 212 ARG A O 1
ATOM 1764 N N . VAL A 1 213 ? -12.830 -0.857 35.468 1.00 94.50 213 VAL A N 1
ATOM 1765 C CA . VAL A 1 213 ? -13.180 -2.230 35.867 1.00 94.50 213 VAL A CA 1
ATOM 1766 C C . VAL A 1 213 ? -12.830 -2.508 37.328 1.00 94.50 213 VAL A C 1
ATOM 1768 O O . VAL A 1 213 ? -13.567 -3.238 37.989 1.00 94.50 213 VAL A O 1
ATOM 1771 N N . LEU A 1 214 ? -11.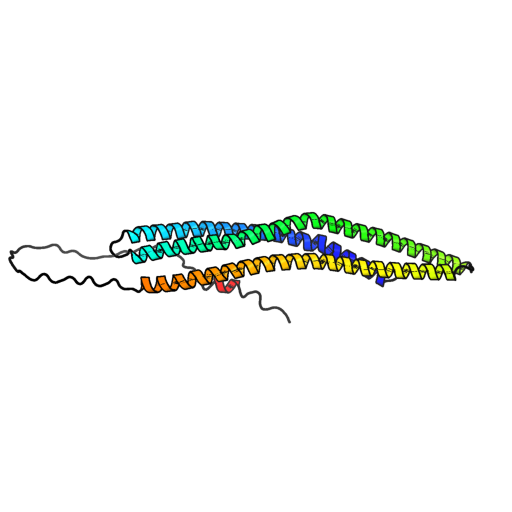733 -1.945 37.845 1.00 93.19 214 LEU A N 1
ATOM 1772 C CA . LEU A 1 214 ? -11.383 -2.081 39.262 1.00 93.19 214 LEU A CA 1
ATOM 1773 C C . LEU A 1 214 ? -12.442 -1.423 40.159 1.00 93.19 214 LEU A C 1
ATOM 1775 O O . LEU A 1 214 ? -12.970 -2.086 41.049 1.00 93.19 214 LEU A O 1
ATOM 1779 N N . LEU A 1 215 ? -12.833 -0.183 39.851 1.00 93.12 215 LEU A N 1
ATOM 1780 C CA . LEU A 1 215 ? -13.861 0.546 40.602 1.00 93.12 215 LEU A CA 1
ATOM 1781 C C . LEU A 1 215 ? -15.214 -0.174 40.576 1.00 93.12 215 LEU A C 1
ATOM 1783 O O . LEU A 1 215 ? -15.832 -0.377 41.619 1.00 93.12 215 LEU A O 1
ATOM 1787 N N . TRP A 1 216 ? -15.655 -0.632 39.403 1.00 95.31 216 TRP A N 1
ATOM 1788 C CA . TRP A 1 216 ? -16.924 -1.354 39.285 1.00 95.31 216 TRP A CA 1
ATOM 1789 C C . TRP A 1 216 ? -16.927 -2.661 40.087 1.00 95.31 216 TRP A C 1
ATOM 1791 O O . TRP A 1 216 ? -17.946 -3.023 40.676 1.00 95.31 216 TRP A O 1
ATOM 1801 N N . LYS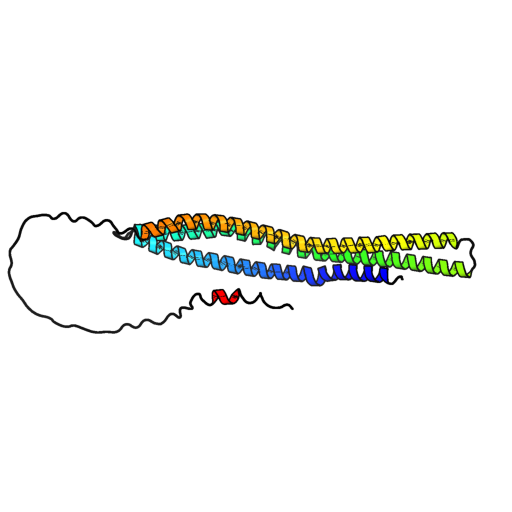 A 1 217 ? -15.793 -3.370 40.165 1.00 93.19 217 LYS A N 1
ATOM 1802 C CA . LYS A 1 217 ? -15.666 -4.572 41.008 1.00 93.19 217 LYS A CA 1
ATOM 1803 C C . LYS A 1 217 ? -15.807 -4.244 42.492 1.00 93.19 217 LYS A C 1
ATOM 1805 O O . LYS A 1 217 ? -16.526 -4.940 43.198 1.00 93.19 217 LYS A O 1
ATOM 1810 N N . GLU A 1 218 ? -15.159 -3.189 42.970 1.00 91.12 218 GLU A N 1
ATOM 1811 C CA . GLU A 1 218 ? -15.259 -2.779 44.376 1.00 91.12 218 GLU A CA 1
ATOM 1812 C C . GLU A 1 218 ? -16.686 -2.350 44.746 1.00 91.12 218 GLU A C 1
ATOM 1814 O O . GLU A 1 218 ? -17.222 -2.765 45.776 1.00 91.12 218 GLU A O 1
ATOM 1819 N N . GLN A 1 219 ? -17.336 -1.574 43.877 1.00 88.75 219 GLN A N 1
ATOM 1820 C CA . GLN A 1 219 ? -18.691 -1.066 44.101 1.00 88.75 219 GLN A CA 1
ATOM 1821 C C . GLN A 1 219 ? -19.765 -2.161 44.023 1.00 88.75 219 GLN A C 1
ATOM 1823 O O . GLN A 1 219 ? -20.731 -2.118 44.780 1.00 88.75 219 GLN A O 1
ATOM 1828 N N . THR A 1 220 ? -19.593 -3.171 43.164 1.00 88.19 220 THR A N 1
ATOM 1829 C CA . THR A 1 220 ? -20.510 -4.328 43.106 1.00 88.19 220 THR A CA 1
ATOM 1830 C C . THR A 1 220 ? -20.366 -5.271 44.302 1.00 88.19 220 THR A C 1
ATOM 1832 O O . THR A 1 220 ? -21.344 -5.902 44.699 1.00 88.19 220 THR A O 1
ATOM 1835 N N . LEU A 1 221 ? -19.167 -5.375 44.888 1.00 81.69 221 LEU A N 1
ATOM 1836 C CA . LEU A 1 221 ? -18.896 -6.220 46.058 1.00 81.69 221 LEU A CA 1
ATOM 1837 C C . LEU A 1 221 ? -19.213 -5.529 47.393 1.00 81.69 221 LEU A C 1
ATOM 1839 O O . LEU A 1 221 ? -19.373 -6.203 48.414 1.00 81.69 221 LEU A O 1
ATOM 1843 N N . SER A 1 222 ? -19.307 -4.198 47.401 1.00 66.00 222 SER A N 1
ATOM 1844 C CA . SER A 1 222 ? -19.615 -3.418 48.598 1.00 66.00 222 SER A CA 1
ATOM 1845 C C . SER A 1 222 ? -21.052 -3.680 49.058 1.00 66.00 222 SER A C 1
ATOM 1847 O O . SER A 1 222 ? -22.026 -3.176 48.503 1.00 66.00 222 SER A O 1
ATOM 1849 N N . ARG A 1 223 ? -21.186 -4.507 50.101 1.00 54.34 223 ARG A N 1
ATOM 1850 C CA . ARG A 1 223 ? -22.457 -4.823 50.762 1.00 54.34 223 ARG A CA 1
ATOM 1851 C C . ARG A 1 223 ? -23.027 -3.543 51.383 1.00 54.34 223 ARG A C 1
ATOM 1853 O O . ARG A 1 223 ? -22.324 -2.874 52.137 1.00 54.34 223 ARG A O 1
ATOM 1860 N N . ALA A 1 224 ? -24.290 -3.225 51.090 1.00 48.81 224 ALA A N 1
ATOM 1861 C CA . ALA A 1 224 ? -24.999 -2.081 51.665 1.00 48.81 224 ALA A CA 1
ATOM 1862 C C . ALA A 1 224 ? -24.796 -1.997 53.196 1.00 48.81 224 ALA A C 1
ATOM 1864 O O . ALA A 1 224 ? -24.807 -3.044 53.862 1.00 48.81 224 ALA A O 1
ATOM 1865 N N . PRO A 1 225 ? -24.635 -0.793 53.781 1.00 45.06 225 PRO A N 1
ATOM 1866 C CA . PRO A 1 225 ? -24.570 -0.657 55.225 1.00 45.06 225 PRO A CA 1
ATOM 1867 C C . PRO A 1 225 ? -25.883 -1.179 55.805 1.00 45.06 225 PRO A C 1
ATOM 1869 O O . PRO A 1 225 ? -26.969 -0.717 55.457 1.00 45.06 225 PRO A O 1
ATOM 1872 N N . THR A 1 226 ? -25.785 -2.181 56.678 1.00 39.41 226 THR A N 1
ATOM 1873 C CA . THR A 1 226 ? -26.897 -2.639 57.510 1.00 39.41 226 THR A CA 1
ATOM 1874 C C . THR A 1 226 ? -27.519 -1.422 58.176 1.00 39.41 226 THR A C 1
ATOM 1876 O O . THR A 1 226 ? -26.894 -0.811 59.045 1.00 39.41 226 THR A O 1
ATOM 1879 N N . VAL A 1 227 ? -28.743 -1.078 57.774 1.00 43.00 227 VAL A N 1
ATOM 1880 C CA . VAL A 1 227 ? -29.596 -0.150 58.511 1.00 43.00 227 VAL A CA 1
ATOM 1881 C C . VAL A 1 227 ? -29.696 -0.709 59.928 1.00 43.00 227 VAL A C 1
ATOM 1883 O O . VAL A 1 227 ? -30.394 -1.695 60.169 1.00 43.00 227 VAL A O 1
ATOM 1886 N N . ARG A 1 228 ? -28.952 -0.120 60.871 1.00 35.62 228 ARG A N 1
ATOM 1887 C CA . ARG A 1 228 ? -29.168 -0.336 62.301 1.00 35.62 228 ARG A CA 1
ATOM 1888 C C . ARG A 1 228 ? -30.554 0.220 62.604 1.00 35.62 228 ARG A C 1
ATOM 1890 O O . ARG A 1 228 ? -30.711 1.408 62.864 1.00 35.62 228 ARG A O 1
ATOM 1897 N N . ARG A 1 229 ? -31.570 -0.641 62.534 1.00 40.34 229 ARG A N 1
ATOM 1898 C CA . ARG A 1 229 ? -32.855 -0.394 63.182 1.00 40.34 229 ARG A CA 1
ATOM 1899 C C . ARG A 1 229 ? -32.562 -0.252 64.673 1.00 40.34 229 ARG A C 1
ATOM 1901 O O . ARG A 1 229 ? -32.178 -1.219 65.324 1.00 40.34 229 ARG A O 1
ATOM 1908 N N . THR A 1 230 ? -32.687 0.962 65.188 1.00 40.88 230 THR A N 1
ATOM 1909 C CA . THR A 1 230 ? -32.751 1.207 66.626 1.00 40.88 230 THR A CA 1
ATOM 1910 C C . THR A 1 230 ? -33.984 0.483 67.183 1.00 40.88 230 THR A C 1
ATOM 1912 O O . THR A 1 230 ? -35.062 0.583 66.585 1.00 40.88 230 THR A O 1
ATOM 1915 N N . PRO A 1 231 ? -33.879 -0.274 68.289 1.00 38.41 231 PRO A N 1
ATOM 1916 C CA . PRO A 1 231 ? -35.056 -0.812 68.952 1.00 38.41 231 PRO A CA 1
ATOM 1917 C C . PRO A 1 231 ? -35.759 0.348 69.661 1.00 38.41 231 PRO A C 1
ATOM 1919 O O . PRO A 1 231 ? -35.180 0.973 70.546 1.00 38.41 231 PRO A O 1
ATOM 1922 N N . ARG A 1 232 ? -37.001 0.661 69.277 1.00 34.84 232 ARG A N 1
ATOM 1923 C CA . ARG A 1 232 ? -37.901 1.387 70.178 1.00 34.84 232 ARG A CA 1
ATOM 1924 C C . ARG A 1 232 ? -38.400 0.382 71.209 1.00 34.84 232 ARG A C 1
ATOM 1926 O O . ARG A 1 232 ? -39.161 -0.520 70.872 1.00 34.84 232 ARG A O 1
ATOM 1933 N N . GLU A 1 233 ? -37.919 0.528 72.436 1.00 36.06 233 GLU A N 1
ATOM 1934 C CA . GLU A 1 233 ? -38.507 -0.090 73.618 1.00 36.06 233 GLU A CA 1
ATOM 1935 C C . GLU A 1 233 ? -39.936 0.421 73.837 1.00 36.06 233 GLU A C 1
ATOM 1937 O O . GLU A 1 233 ? -40.217 1.607 73.658 1.00 36.06 233 GLU A O 1
ATOM 1942 N N . GLY A 1 234 ? -40.804 -0.483 74.295 1.00 37.97 234 GLY A N 1
ATOM 1943 C CA . GLY A 1 234 ? -41.997 -0.127 75.056 1.00 37.97 234 GLY A CA 1
ATOM 1944 C C . GLY A 1 234 ? -43.334 -0.480 74.408 1.00 37.97 234 GLY A C 1
ATOM 1945 O O . GLY A 1 234 ? -43.904 0.338 73.698 1.00 37.97 234 GLY A O 1
ATOM 1946 N N . GLN A 1 235 ? -43.855 -1.646 74.815 1.00 32.19 235 GLN A N 1
ATOM 1947 C CA . GLN A 1 235 ? -45.255 -1.949 75.188 1.00 32.19 235 GLN A CA 1
ATOM 1948 C C . GLN A 1 235 ? -45.920 -3.114 74.422 1.00 32.19 235 GLN A C 1
ATOM 1950 O O . GLN A 1 235 ? -46.162 -3.076 73.222 1.00 32.19 235 GLN A O 1
ATOM 1955 N N . LEU A 1 236 ? -46.249 -4.151 75.199 1.00 31.94 236 LEU A N 1
ATOM 1956 C CA . LEU A 1 236 ? -47.186 -5.260 74.957 1.00 31.94 236 LEU A CA 1
ATOM 1957 C C . LEU A 1 236 ? -48.291 -5.153 76.038 1.00 31.94 236 LEU A C 1
ATOM 1959 O O . LEU A 1 236 ? -48.022 -4.532 77.069 1.00 31.94 236 LEU A O 1
ATOM 1963 N N . PRO A 1 237 ? -49.416 -5.898 75.977 1.00 51.66 237 PRO A N 1
ATOM 1964 C CA . PRO A 1 237 ? -50.187 -6.379 74.821 1.00 51.66 237 PRO A CA 1
ATOM 1965 C C . PRO A 1 237 ? -51.720 -6.213 75.017 1.00 51.66 237 PRO A C 1
ATOM 1967 O O . PRO A 1 237 ? -52.204 -5.965 76.120 1.00 51.66 237 PRO A O 1
ATOM 1970 N N . SER A 1 238 ? -52.526 -6.481 73.983 1.00 30.91 238 SER A N 1
ATOM 1971 C CA . SER A 1 238 ? -53.897 -7.001 74.165 1.00 30.91 238 SER A CA 1
ATOM 1972 C C . SER A 1 238 ? -54.324 -7.826 72.947 1.00 30.91 238 SER A C 1
ATOM 1974 O O . SER A 1 238 ? -54.309 -7.327 71.826 1.00 30.91 238 SER A O 1
ATOM 1976 N N . ALA A 1 239 ? -54.694 -9.089 73.169 1.00 36.00 239 ALA A N 1
ATOM 1977 C CA . ALA A 1 239 ? -55.428 -9.915 72.205 1.00 36.00 239 ALA A CA 1
ATOM 1978 C C . ALA A 1 239 ? -56.933 -9.555 72.241 1.00 36.00 239 ALA A C 1
ATOM 1980 O O . ALA A 1 239 ? -57.381 -8.951 73.219 1.00 36.00 239 ALA A O 1
ATOM 1981 N N . PRO A 1 240 ? -57.732 -9.950 71.229 1.00 41.44 240 PRO A N 1
ATOM 1982 C CA . PRO A 1 240 ? -58.385 -11.256 71.339 1.00 41.44 240 PRO A CA 1
ATOM 1983 C C . PRO A 1 240 ? -58.479 -12.064 70.027 1.00 41.44 240 PRO A C 1
ATOM 1985 O O . PRO A 1 240 ? -57.964 -11.701 68.977 1.00 41.44 240 PRO A O 1
ATOM 1988 N N . GLN A 1 241 ? -59.086 -13.237 70.194 1.00 31.27 241 GLN A N 1
ATOM 1989 C CA . GLN A 1 241 ? -59.063 -14.463 69.403 1.00 31.27 241 GLN A CA 1
ATOM 1990 C C . GLN A 1 241 ? -60.023 -14.526 68.196 1.00 31.27 241 GLN A C 1
ATOM 1992 O O . GLN A 1 241 ? -61.020 -13.814 68.121 1.00 31.27 241 GLN A O 1
ATOM 1997 N N . SER A 1 242 ? -59.794 -15.597 67.415 1.00 31.42 242 SER A N 1
ATOM 1998 C CA . SER A 1 242 ? -60.713 -16.330 66.516 1.00 31.42 242 SER A CA 1
ATOM 1999 C C . SER A 1 242 ? -60.764 -15.806 65.065 1.00 31.42 242 SER A C 1
ATOM 2001 O O . SER A 1 242 ? -60.721 -14.607 64.852 1.00 31.42 242 SER A O 1
ATOM 2003 N N . ALA A 1 243 ? -60.836 -16.609 63.998 1.00 30.52 243 ALA A N 1
ATOM 2004 C CA . ALA A 1 243 ? -61.011 -18.047 63.835 1.00 30.52 243 ALA A CA 1
ATOM 2005 C C . ALA A 1 243 ? -60.594 -18.473 62.403 1.00 30.52 243 ALA A C 1
ATOM 2007 O O . ALA A 1 243 ? -60.773 -17.723 61.454 1.00 30.52 243 ALA A O 1
ATOM 2008 N N . ARG A 1 244 ? -60.116 -19.721 62.298 1.00 30.80 244 ARG A N 1
ATOM 2009 C CA . ARG A 1 244 ? -60.361 -20.739 61.249 1.00 30.80 244 ARG A CA 1
ATOM 2010 C C . ARG A 1 244 ? -60.166 -20.446 59.740 1.00 30.80 244 ARG A C 1
ATOM 2012 O O . ARG A 1 244 ? -60.947 -19.748 59.116 1.00 30.80 244 ARG A O 1
ATOM 2019 N N . ALA A 1 245 ? -59.308 -21.319 59.194 1.00 30.86 245 ALA A N 1
ATOM 2020 C CA . ALA A 1 245 ? -59.523 -22.240 58.061 1.00 30.86 245 ALA A CA 1
ATOM 2021 C C . ALA A 1 245 ? -59.269 -21.755 56.622 1.00 30.86 245 ALA A C 1
ATOM 2023 O O . ALA A 1 245 ? -59.779 -20.734 56.180 1.00 30.86 245 ALA A O 1
ATOM 2024 N N . GLY A 1 246 ? -58.532 -22.593 55.881 1.00 31.09 246 GLY A N 1
ATOM 2025 C CA . GLY A 1 246 ? -58.385 -22.523 54.427 1.00 31.09 246 GLY A CA 1
ATOM 2026 C C . GLY A 1 246 ? -57.028 -23.024 53.942 1.00 31.09 246 GLY A C 1
ATOM 2027 O O . GLY A 1 246 ? -56.150 -22.223 53.645 1.00 31.09 246 GLY A O 1
ATOM 2028 N N . SER A 1 247 ? -56.850 -24.344 53.904 1.00 32.91 247 SER A N 1
ATOM 2029 C CA . SER A 1 247 ? -55.802 -25.009 53.130 1.00 32.91 247 SER A CA 1
ATOM 2030 C C . SER A 1 247 ? -56.036 -24.800 51.630 1.00 32.91 247 SER A C 1
ATOM 2032 O O . SER A 1 247 ? -57.181 -24.753 51.197 1.00 32.91 247 SER A O 1
ATOM 2034 N N . ASP A 1 248 ? -54.968 -24.683 50.844 1.00 32.50 248 ASP A N 1
ATOM 2035 C CA . ASP A 1 248 ? -54.636 -25.675 49.812 1.00 32.50 248 ASP A CA 1
ATOM 2036 C C . ASP A 1 248 ? -53.350 -25.279 49.089 1.00 32.50 248 ASP A C 1
ATOM 2038 O O . ASP A 1 248 ? -53.108 -24.123 48.740 1.00 32.50 248 ASP A O 1
ATOM 2042 N N . GLY A 1 249 ? -52.479 -26.270 48.934 1.00 31.52 249 GLY A N 1
ATOM 2043 C CA . GLY A 1 249 ? -51.178 -26.126 48.315 1.00 31.52 249 GLY A CA 1
ATOM 2044 C C . GLY A 1 249 ? -51.080 -26.811 46.957 1.00 31.52 249 GLY A C 1
ATOM 2045 O O . GLY A 1 249 ? -51.868 -27.679 46.604 1.00 31.52 249 GLY A O 1
ATOM 2046 N N . VAL A 1 250 ? -49.951 -26.483 46.325 1.00 33.75 250 VAL A N 1
ATOM 2047 C CA . VAL A 1 250 ? -49.146 -27.304 45.408 1.00 33.75 250 VAL A CA 1
ATOM 2048 C C . VAL A 1 250 ? -49.556 -27.328 43.928 1.00 33.75 250 VAL A C 1
ATOM 2050 O O . VAL A 1 250 ? -50.508 -27.980 43.527 1.00 33.75 250 VAL A O 1
ATOM 2053 N N . GLY A 1 251 ? -48.650 -26.798 43.094 1.00 29.41 251 GLY A N 1
ATOM 2054 C CA . GLY A 1 251 ? -47.995 -27.668 42.110 1.00 29.41 251 GLY A CA 1
ATOM 2055 C C . GLY A 1 251 ? -47.892 -27.183 40.662 1.00 29.41 251 GLY A C 1
ATOM 2056 O O . GLY A 1 251 ? -48.782 -27.434 39.867 1.00 29.41 251 GLY A O 1
ATOM 2057 N N . GLY A 1 252 ? -46.701 -26.690 40.295 1.00 28.22 252 GLY A N 1
ATOM 2058 C CA . GLY A 1 252 ? -45.967 -27.202 39.127 1.00 28.22 252 GLY A CA 1
ATOM 2059 C C . GLY A 1 252 ? -46.161 -26.528 37.760 1.00 28.22 252 GLY A C 1
ATOM 2060 O O . GLY A 1 252 ? -47.268 -26.406 37.257 1.00 28.22 252 GLY A O 1
ATOM 2061 N N . GLY A 1 253 ? -45.036 -26.225 37.092 1.00 29.55 253 GLY A N 1
ATOM 2062 C CA . GLY A 1 253 ? -44.985 -26.225 35.621 1.00 29.55 253 GLY A CA 1
ATOM 2063 C C . GLY A 1 253 ? -44.251 -25.074 34.932 1.00 29.55 253 GLY A C 1
ATOM 2064 O O . GLY A 1 253 ? -44.853 -24.331 34.168 1.00 29.55 253 GLY A O 1
ATOM 2065 N N . LEU A 1 254 ? -42.935 -24.964 35.128 1.00 33.56 254 LEU A N 1
ATOM 2066 C CA . LEU A 1 254 ? -42.036 -24.192 34.259 1.00 33.56 254 LEU A CA 1
ATOM 2067 C C . LEU A 1 254 ? -41.958 -24.810 32.848 1.00 33.56 254 LEU A C 1
ATOM 2069 O O . LEU A 1 254 ? -41.663 -25.997 32.714 1.00 33.56 254 LEU A O 1
ATOM 2073 N N . ARG A 1 255 ? -42.068 -23.988 31.795 1.00 32.75 255 ARG A N 1
ATOM 2074 C CA . ARG A 1 255 ? -41.468 -24.261 30.475 1.00 32.75 255 ARG A CA 1
ATOM 2075 C C . ARG A 1 255 ? -40.826 -22.987 29.916 1.00 32.75 255 ARG A C 1
ATOM 2077 O O . ARG A 1 255 ? -41.516 -22.068 29.495 1.00 32.75 255 ARG A O 1
ATOM 2084 N N . ARG A 1 256 ? -39.489 -22.957 29.918 1.00 37.12 256 ARG A N 1
ATOM 2085 C CA . ARG A 1 256 ? -38.652 -22.060 29.101 1.00 37.12 256 ARG A CA 1
ATOM 2086 C C . ARG A 1 256 ? -38.433 -22.700 27.720 1.00 37.12 256 ARG A C 1
ATOM 2088 O O . ARG A 1 256 ? -38.246 -23.917 27.682 1.00 37.12 256 ARG A O 1
ATOM 2095 N N . PRO A 1 257 ? -38.365 -21.939 26.616 1.00 32.41 257 PRO A N 1
ATOM 2096 C CA . PRO A 1 257 ? -37.709 -22.402 25.403 1.00 32.41 257 PRO A CA 1
ATOM 2097 C C . PRO A 1 257 ? -36.185 -22.229 25.512 1.00 32.41 257 PRO A C 1
ATOM 2099 O O . PRO A 1 257 ? -35.684 -21.335 26.193 1.00 32.41 257 PRO A O 1
ATOM 2102 N N . ALA A 1 258 ? -35.462 -23.150 24.880 1.00 31.27 258 ALA A N 1
ATOM 2103 C CA . ALA A 1 258 ? -34.014 -23.285 24.927 1.00 31.27 258 ALA A CA 1
ATOM 2104 C C . ALA A 1 258 ? -33.313 -22.285 23.992 1.00 31.27 258 ALA A C 1
ATOM 2106 O O . ALA A 1 258 ? -33.545 -22.300 22.785 1.00 31.27 258 ALA A O 1
ATOM 2107 N N . GLU A 1 259 ? -32.406 -21.474 24.536 1.00 33.69 259 GLU A N 1
ATOM 2108 C CA . GLU A 1 259 ? -31.382 -20.779 23.757 1.00 33.69 259 GLU A CA 1
ATOM 2109 C C . GLU A 1 259 ? -30.165 -21.694 23.591 1.00 33.69 259 GLU A C 1
ATOM 2111 O O . GLU A 1 259 ? -29.571 -22.175 24.561 1.00 33.69 259 GLU A O 1
ATOM 2116 N N . ALA A 1 260 ? -29.791 -21.940 22.338 1.00 35.34 260 ALA A N 1
ATOM 2117 C CA . ALA A 1 260 ? -28.547 -22.594 21.977 1.00 35.34 260 ALA A CA 1
ATOM 2118 C C . ALA A 1 260 ? -27.372 -21.642 22.254 1.00 35.34 260 ALA A C 1
ATOM 2120 O O . ALA A 1 260 ? -26.983 -20.836 21.412 1.00 35.34 260 ALA A O 1
ATOM 2121 N N . VAL A 1 261 ? -26.794 -21.742 23.450 1.00 36.94 261 VAL A N 1
ATOM 2122 C CA . VAL A 1 261 ? -25.546 -21.060 23.808 1.00 36.94 261 VAL A CA 1
ATOM 2123 C C . VAL A 1 261 ? -24.386 -21.746 23.078 1.00 36.94 261 VAL A C 1
ATOM 2125 O O . VAL A 1 261 ? -23.867 -22.777 23.507 1.00 36.94 261 VAL A O 1
ATOM 2128 N N . LEU A 1 262 ? -23.966 -21.172 21.951 1.00 36.97 262 LEU A N 1
ATOM 2129 C CA . LEU A 1 262 ? -22.690 -21.491 21.313 1.00 36.97 262 LEU A CA 1
ATOM 2130 C C . LEU A 1 262 ? -21.556 -20.913 22.172 1.00 36.97 262 LEU A C 1
ATOM 2132 O O . LEU A 1 262 ? -21.300 -19.713 22.177 1.00 36.97 262 LEU A O 1
ATOM 2136 N N . GLY A 1 263 ? -20.898 -21.780 22.941 1.00 35.09 263 GLY A N 1
ATOM 2137 C CA . GLY A 1 263 ? -19.843 -21.390 23.872 1.00 35.09 263 GLY A CA 1
ATOM 2138 C C . GLY A 1 263 ? -18.538 -20.896 23.209 1.00 35.09 263 GLY A C 1
ATOM 2139 O O . GLY A 1 263 ? -18.237 -21.234 22.059 1.00 35.09 263 GLY A O 1
ATOM 2140 N N . PRO A 1 264 ? -17.689 -20.172 23.965 1.00 38.16 264 PRO A N 1
ATOM 2141 C CA . PRO A 1 264 ? -16.501 -19.438 23.490 1.00 38.16 264 PRO A CA 1
ATOM 2142 C C . PRO A 1 264 ? -15.331 -20.294 22.959 1.00 38.16 264 PRO A C 1
ATOM 2144 O O . PRO A 1 264 ? -14.259 -19.775 22.661 1.00 38.16 264 PRO A O 1
ATOM 2147 N N . ARG A 1 265 ? -15.506 -21.610 22.785 1.00 39.22 265 ARG A N 1
ATOM 2148 C CA . ARG A 1 265 ? -14.443 -22.522 22.323 1.00 39.22 265 ARG A CA 1
ATOM 2149 C C . ARG A 1 265 ? -14.280 -22.605 20.802 1.00 39.22 265 ARG A C 1
ATOM 2151 O O . ARG A 1 265 ? -13.318 -23.213 20.345 1.00 39.22 265 ARG A O 1
ATOM 2158 N N . ARG A 1 266 ? -15.160 -21.981 20.009 1.00 39.41 266 ARG A N 1
ATOM 2159 C CA . ARG A 1 266 ? -15.039 -21.963 18.534 1.00 39.41 266 ARG A CA 1
ATOM 2160 C C . ARG A 1 266 ? -14.383 -20.711 17.946 1.00 39.41 266 ARG A C 1
ATOM 2162 O O . ARG A 1 266 ? -13.929 -20.773 16.810 1.00 39.41 266 ARG A O 1
ATOM 2169 N N . LEU A 1 267 ? -14.215 -19.636 18.719 1.00 34.81 267 LEU A N 1
ATOM 2170 C CA . LEU A 1 267 ? -13.455 -18.454 18.280 1.00 34.81 267 LEU A CA 1
ATOM 2171 C C . LEU A 1 267 ? -11.935 -18.702 18.238 1.00 34.81 267 LEU A C 1
ATOM 2173 O O . LEU A 1 267 ? -11.236 -18.084 17.443 1.00 34.81 267 LEU A O 1
ATOM 2177 N N . ALA A 1 268 ? -11.426 -19.671 19.006 1.00 38.41 268 ALA A N 1
ATOM 2178 C CA . ALA A 1 268 ? -10.015 -20.058 18.963 1.00 38.41 268 ALA A CA 1
ATOM 2179 C C . ALA A 1 268 ? -9.646 -20.919 17.735 1.00 38.41 268 ALA A C 1
ATOM 2181 O O . ALA A 1 268 ? -8.483 -20.948 17.346 1.00 38.41 268 ALA A O 1
ATOM 2182 N N . ALA A 1 269 ? -10.617 -21.585 17.095 1.00 38.34 269 ALA A N 1
ATOM 2183 C CA . ALA A 1 269 ? -10.361 -22.513 15.986 1.00 38.34 269 ALA A CA 1
ATOM 2184 C C . ALA A 1 269 ? -10.179 -21.825 14.617 1.00 38.34 269 ALA A C 1
ATOM 2186 O O . ALA A 1 269 ? -9.675 -22.446 13.687 1.00 38.34 269 ALA A O 1
ATOM 2187 N N . LEU A 1 270 ? -10.540 -20.543 14.490 1.00 36.00 270 LEU A N 1
ATOM 2188 C CA . LEU A 1 270 ? -10.355 -19.764 13.256 1.00 36.00 270 LEU A CA 1
ATOM 2189 C C . LEU A 1 270 ? -8.986 -19.069 13.161 1.00 36.00 270 LEU A C 1
ATOM 2191 O O . LEU A 1 270 ? -8.620 -18.602 12.089 1.00 36.00 270 LEU A O 1
ATOM 2195 N N . LEU A 1 271 ? -8.197 -19.051 14.243 1.00 39.06 271 LEU A N 1
ATOM 2196 C CA . LEU A 1 271 ? -6.876 -18.404 14.282 1.00 39.06 271 LEU A CA 1
ATOM 2197 C C . LEU A 1 271 ? -5.693 -19.391 14.290 1.00 39.06 271 LEU A C 1
ATOM 2199 O O . LEU A 1 271 ? -4.546 -18.962 14.380 1.00 39.06 271 LEU A O 1
ATOM 2203 N N . THR A 1 272 ? -5.929 -20.705 14.176 1.00 37.69 272 THR A N 1
ATOM 2204 C CA . THR A 1 272 ? -4.861 -21.732 14.246 1.00 37.69 272 THR A CA 1
ATOM 2205 C C . THR A 1 272 ? -4.582 -22.484 12.938 1.00 37.69 272 THR A C 1
ATOM 2207 O O . THR A 1 272 ? -3.841 -23.463 12.960 1.00 37.69 272 THR A O 1
ATOM 2210 N N . VAL A 1 273 ? -5.120 -22.052 11.790 1.00 40.06 273 VAL A N 1
ATOM 2211 C CA . VAL A 1 273 ? -4.944 -22.784 10.511 1.00 40.06 273 VAL A CA 1
ATOM 2212 C C . VAL A 1 273 ? -3.768 -22.287 9.645 1.00 40.06 273 VAL A C 1
ATOM 2214 O O . VAL A 1 273 ? -3.402 -22.955 8.689 1.00 40.06 273 VAL A O 1
ATOM 2217 N N . THR A 1 274 ? -3.054 -21.209 9.991 1.00 40.28 274 THR A N 1
ATOM 2218 C CA . THR A 1 274 ? -1.936 -20.694 9.154 1.00 40.28 274 THR A CA 1
ATOM 2219 C C . THR A 1 274 ? -0.523 -20.945 9.693 1.00 40.28 274 THR A C 1
ATOM 2221 O O . THR A 1 274 ? 0.432 -20.293 9.279 1.00 40.28 274 THR A O 1
ATOM 2224 N N . ARG A 1 275 ? -0.328 -21.942 10.565 1.00 42.91 275 ARG A N 1
ATOM 2225 C CA . ARG A 1 275 ? 1.015 -22.470 10.877 1.00 42.91 275 ARG A CA 1
ATOM 2226 C C . ARG A 1 275 ? 1.058 -23.985 10.739 1.00 42.91 275 ARG A C 1
ATOM 2228 O O . ARG A 1 275 ? 0.990 -24.692 11.738 1.00 42.91 275 ARG A O 1
ATOM 2235 N N . ARG A 1 276 ? 1.213 -24.470 9.506 1.00 37.53 276 ARG A N 1
ATOM 2236 C CA . ARG A 1 276 ? 1.987 -25.679 9.158 1.00 37.53 276 ARG A CA 1
ATOM 2237 C C . ARG A 1 276 ? 1.950 -25.884 7.647 1.00 37.53 276 ARG A C 1
ATOM 2239 O O . ARG A 1 276 ? 0.887 -26.133 7.095 1.00 37.53 276 ARG A O 1
ATOM 2246 N N . GLY A 1 277 ? 3.112 -25.804 7.007 1.00 29.92 277 GLY A N 1
ATOM 2247 C CA . GLY A 1 277 ? 3.255 -26.167 5.601 1.00 29.92 277 GLY A CA 1
ATOM 2248 C C . GLY A 1 277 ? 4.506 -25.604 4.942 1.00 29.92 277 GLY A C 1
ATOM 2249 O O . GLY A 1 277 ? 4.382 -24.789 4.043 1.00 29.92 277 GLY A O 1
ATOM 2250 N N . ASN A 1 278 ? 5.687 -26.019 5.400 1.00 35.88 278 ASN A N 1
ATOM 2251 C CA . ASN A 1 278 ? 6.864 -26.161 4.540 1.00 35.88 278 ASN A CA 1
ATOM 2252 C C . ASN A 1 278 ? 7.738 -27.264 5.149 1.00 35.88 278 ASN A C 1
ATOM 2254 O O . ASN A 1 278 ? 8.041 -27.190 6.344 1.00 35.88 278 ASN A O 1
ATOM 2258 N N . PRO A 1 279 ? 8.116 -28.295 4.393 1.00 46.91 279 PRO A N 1
ATOM 2259 C CA . PRO A 1 279 ? 9.511 -28.666 4.267 1.00 46.91 279 PRO A CA 1
ATOM 2260 C C . PRO A 1 279 ? 10.212 -27.749 3.255 1.00 46.91 279 PRO A C 1
ATOM 2262 O O . PRO A 1 279 ? 9.622 -27.475 2.186 1.00 46.91 279 PRO A O 1
#

Foldseek 3Di:
DPPVLVVLLVLLLVLLVCCQPPVLVVLVVVLVVLVVVLVVLVVVLVVLLVVLVVLLVVLVVLCPDPFRVLVSVLSNVVSVLVNVLSVLCVVLSCLSVPVPSVVSVVCSVVVNVVSVVLSVVLVVVLVVLVVVLVVLVVVLVVCVVVVNPCSVVSVVVSVVSVVVSVVSSVVSSVVSVVVSVVSVVSNVVSVVVSVVSVVVSVVVSCVSCVVSVVVSVVSVPDDPPPPPPDDDDDDDDDDDDDDDDDDDDDDDDDDDDDDDPPDPPVVVVVPPPPPDDDD

Organism: Myotis brandtii (NCBI:txid109478)

Radius of gyration: 39.49 Å; chains: 1; bounding box: 101×37×124 Å

InterPro domains:
  IPR013606 IMD/I-BAR domain [PF08397] (16-221)
  IPR013606 IMD/I-BAR domain [PS51338] (1-240)
  IPR027267 AH/BAR domain superfamily [G3DSA:1.20.1270.60] (1-220)
  IPR027267 AH/BAR domain superfamily [SSF103657] (2-223)
  IPR027681 I-BAR domain containing protein IRSp53/IRTKS/Pinkbar [PTHR14206] (4-230)
  IPR030126 Brain-specific angiogenesis inhibitor 1-associated protein 2-like protein 2, I-BAR domain [cd07644] (6-219)

pLDDT: mean 83.79, std 24.51, range [28.22, 98.69]

Sequence (279 aa):
MAPEMDQFYRSTMAIYKSILEQFNPALENLVYLGNNYLRAFHALSEAAEVYFSAIQKIGEQALQSSTSQILGEILVQMSDTQRHLNSDLEVVVQTFHGDLLQHMEKNTKLDMQFIKDSRQHYEIEYRHRAANLEKCMSELWRMERKRDKNVREMKESVNRLHAQMQTFVSESQRAAELEEKRRYRFLAEKHLLLSNTFLQFFGRARGTLQNRVLLWKEQTLSRAPTVRRTPREGQLPSAPQSARAGSDGVGGGLRRPAEAVLGPRRLAALLTVTRRGNP

Secondary structure (DSSP, 8-state):
--HHHHHHHHHHHHHHHHIIIIIHHHHHHHHHHHHHHHHHHHHHHHHHHHHHHHHHHHHHHHHTSSS-HHHHHHHHHHHHHHHHHHHHHHHHHHIIIIIIIIHHHHHHHHHHHHHHHHHHHHHHHHHHHHHHHHHHHHHHHHHHHHT-TTHHHHHHHHHHHHHHHHHHHHHHHHHHHHHHHHHHHHHHHHHHHHHHHHHHHHHHHHHHHHHHHHHHHHHHH-PPP------------------------------PPPP----TTSSSTTSSSSS----